Protein AF-A0A813EXS0-F1 (afdb_monomer_lite)

Radius of gyration: 20.07 Å; chains: 1; bounding box: 41×53×53 Å

Organism: Polarella glacialis (NCBI:txid89957)

Foldseek 3Di:
DAFAADEDDPPDDADVQQRYHHPVVVVVSVVVLVVVVVLLVVLCPPDPPDPPPPRDPSNVHDRDYHNHGQGQQRVVVVVLVVDDDQKDWDADPVADDPDDDPPVLVVVLCVLCVVPPFKFADDDPVQCVCQDQVNCCPVQVDGWDQDDRDPPHPDTDTDRLFDDPHTIMGGSCCCVCPLPPPPQDPSHYDSRVGVRVVSNVVLSVCSVVVNNVD

Sequence (214 aa):
VSDGFRATQPGQRPKPKSGRVATEWVEPYEEFRERLNVLVANAAQCDAGSLDCSESCFARSEHLRMDEHKGFGGCLYCAFRRVSTPYVLVLQHDRPAIRSFDAASVLAAMEASPEQVKYVGLPTKSSLARTGDSHLASCWHIQTEVVKVAADSDATLRPLLFWYDSAHICNLDHYVNFVFKKGRIHCGGFPEDSLGQEMQADIRAAAAEGRWKE

Secondary structure (DSSP, 8-state):
-B---EEPPTTPPPBGGGTEE-GGGHHHHHHHHHHHHHHHHHHHTS-TT---TTS-TTTT----B-SS--HHHHHHHHHHTT--SSEEEE--TT----S---HHHHHHHHHHSTTT-SEEEPPPHHHHHHSSHHHHHHHH------EE--TT---EE---SS---SSEEEEHHHIIIIIT-TTTS-TT--GGGTHHHHHHHHHHHHHHTT-TT-

Structure (mmCIF, N/CA/C/O backbone):
data_AF-A0A813EXS0-F1
#
_entry.id   AF-A0A813EXS0-F1
#
loop_
_atom_site.group_PDB
_atom_site.id
_atom_site.type_symbol
_atom_site.label_atom_id
_atom_site.label_alt_id
_atom_site.label_comp_id
_atom_site.label_asym_id
_atom_site.label_entity_id
_atom_site.label_seq_id
_atom_site.pdbx_PDB_ins_code
_atom_site.Cartn_x
_atom_site.Cartn_y
_atom_site.Cartn_z
_atom_site.occupancy
_atom_site.B_iso_or_equiv
_atom_site.auth_seq_id
_atom_site.auth_comp_id
_atom_site.auth_asym_id
_atom_site.auth_atom_id
_atom_site.pdbx_PDB_model_num
ATOM 1 N N . VAL A 1 1 ? 5.895 -8.565 -6.396 1.00 92.06 1 VAL A N 1
ATOM 2 C CA . VAL A 1 1 ? 5.537 -8.154 -7.776 1.00 92.06 1 VAL A CA 1
ATOM 3 C C . VAL A 1 1 ? 6.666 -7.309 -8.335 1.00 92.06 1 VAL A C 1
ATOM 5 O O . VAL A 1 1 ? 7.124 -6.427 -7.617 1.00 92.06 1 VAL A O 1
ATOM 8 N N . SER A 1 2 ? 7.118 -7.571 -9.561 1.00 94.50 2 SER A N 1
ATOM 9 C CA . SER A 1 2 ? 7.973 -6.649 -10.320 1.00 94.50 2 SER A CA 1
ATOM 10 C C . SER A 1 2 ? 7.141 -5.967 -11.402 1.00 94.50 2 SER A C 1
ATOM 12 O O . SER A 1 2 ? 6.492 -6.636 -12.212 1.00 94.50 2 SER A O 1
ATOM 14 N N . ASP A 1 3 ? 7.120 -4.637 -11.377 1.00 94.56 3 ASP A N 1
ATOM 15 C CA . ASP A 1 3 ? 6.355 -3.848 -12.338 1.00 94.56 3 ASP A CA 1
ATOM 16 C C . ASP A 1 3 ? 7.029 -3.858 -13.720 1.00 94.56 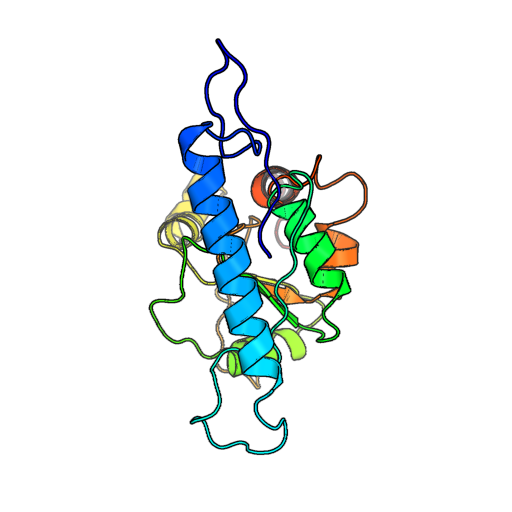3 ASP A C 1
ATOM 18 O O . ASP A 1 3 ? 8.226 -4.119 -13.853 1.00 94.56 3 ASP A O 1
ATOM 22 N N . GLY A 1 4 ? 6.251 -3.587 -14.761 1.00 94.75 4 GLY A N 1
ATOM 23 C CA . GLY A 1 4 ? 6.776 -3.404 -16.102 1.00 94.75 4 GLY A CA 1
ATOM 24 C C . GLY A 1 4 ? 7.326 -1.994 -16.291 1.00 94.75 4 GLY A C 1
ATOM 25 O O . GLY A 1 4 ? 7.108 -1.084 -15.486 1.00 94.75 4 GLY A O 1
ATOM 26 N N . PHE A 1 5 ? 8.029 -1.794 -17.398 1.00 94.81 5 PHE A N 1
ATOM 27 C CA . PHE A 1 5 ? 8.641 -0.514 -17.732 1.00 94.81 5 PHE A CA 1
ATOM 28 C C . PHE A 1 5 ? 8.683 -0.303 -19.247 1.00 94.81 5 PHE A C 1
ATOM 30 O O . PHE A 1 5 ? 8.357 -1.180 -20.042 1.00 94.81 5 PHE A O 1
ATOM 37 N N . ARG A 1 6 ? 9.085 0.900 -19.652 1.00 94.81 6 ARG A N 1
ATOM 38 C CA . ARG A 1 6 ? 9.396 1.275 -21.030 1.00 94.81 6 ARG A CA 1
ATOM 39 C C . ARG A 1 6 ? 10.741 1.991 -21.032 1.00 94.81 6 ARG A C 1
ATOM 41 O O . ARG A 1 6 ? 10.939 2.927 -20.255 1.00 94.81 6 ARG A O 1
ATOM 48 N N . ALA A 1 7 ? 11.653 1.562 -21.896 1.00 94.88 7 ALA A N 1
ATOM 49 C CA . ALA A 1 7 ? 12.936 2.234 -22.064 1.00 94.88 7 ALA A CA 1
ATOM 50 C C . ALA A 1 7 ? 12.739 3.644 -22.645 1.00 94.88 7 ALA A C 1
ATOM 52 O O . ALA A 1 7 ? 11.834 3.884 -23.453 1.00 94.88 7 ALA A O 1
ATOM 53 N N . THR A 1 8 ? 13.577 4.592 -22.235 1.00 95.69 8 THR A N 1
ATOM 54 C CA . THR A 1 8 ? 13.615 5.934 -22.821 1.00 95.69 8 THR A CA 1
ATOM 55 C C . THR A 1 8 ? 14.029 5.886 -24.286 1.00 95.69 8 THR A C 1
ATOM 57 O O . THR A 1 8 ? 15.021 5.254 -24.639 1.00 95.69 8 THR A O 1
ATOM 60 N N . GLN A 1 9 ? 13.313 6.621 -25.134 1.00 92.56 9 GLN A N 1
ATOM 61 C CA . GLN A 1 9 ? 13.746 6.884 -26.509 1.00 92.56 9 GLN A CA 1
ATOM 62 C C . GLN A 1 9 ? 14.753 8.050 -26.556 1.00 92.56 9 GLN A C 1
ATOM 64 O O . GLN A 1 9 ? 14.781 8.862 -25.623 1.00 92.56 9 GLN A O 1
ATOM 69 N N . PRO A 1 10 ? 15.548 8.193 -27.636 1.00 89.75 10 PRO A N 1
ATOM 70 C CA . PRO A 1 10 ? 16.451 9.330 -27.809 1.00 89.75 10 PRO A CA 1
ATOM 71 C C . PRO A 1 10 ? 15.742 10.676 -27.590 1.00 89.75 10 PRO A C 1
ATOM 73 O O . PRO A 1 10 ? 14.659 10.918 -28.120 1.00 89.75 10 PRO A O 1
ATOM 76 N N . GLY A 1 11 ? 16.335 11.546 -26.767 1.00 89.75 11 GLY A N 1
ATOM 77 C CA . GLY A 1 11 ? 15.767 12.853 -26.409 1.00 89.75 11 GLY A CA 1
ATOM 78 C C . GLY A 1 11 ? 14.711 12.834 -25.293 1.00 89.75 11 GLY A C 1
ATOM 79 O O . GLY A 1 11 ? 14.288 13.897 -24.838 1.00 89.75 11 GLY A O 1
ATOM 80 N N . GLN A 1 12 ? 14.300 11.663 -24.796 1.00 92.56 12 GLN A N 1
ATOM 81 C CA . GLN A 1 12 ? 13.405 11.566 -23.642 1.00 92.56 12 GLN A CA 1
ATOM 82 C C . GLN A 1 12 ? 14.182 11.518 -22.326 1.00 92.56 12 GLN A C 1
ATOM 84 O O . GLN A 1 12 ? 15.198 10.844 -22.205 1.00 92.56 12 GLN A O 1
ATOM 89 N N . ARG A 1 13 ? 13.649 12.185 -21.296 1.00 92.38 13 ARG A N 1
ATOM 90 C CA . ARG A 1 13 ? 14.166 12.063 -19.927 1.00 92.38 13 ARG A CA 1
ATOM 91 C C . ARG A 1 13 ? 13.558 10.844 -19.225 1.00 92.38 13 ARG A C 1
ATOM 93 O O . ARG A 1 13 ? 12.348 10.624 -19.378 1.00 92.38 13 ARG A O 1
ATOM 100 N N . PRO A 1 14 ? 14.340 10.098 -18.427 1.00 93.75 14 PRO A N 1
ATOM 101 C CA . PRO A 1 14 ? 13.804 9.025 -17.604 1.00 93.75 14 PRO A CA 1
ATOM 102 C C . PRO A 1 14 ? 12.816 9.588 -16.578 1.00 93.75 14 PRO A C 1
ATOM 104 O O . PRO A 1 14 ? 12.999 10.672 -16.021 1.00 93.75 14 PRO A O 1
ATOM 107 N N . LYS A 1 15 ? 11.736 8.842 -16.349 1.00 92.56 15 LYS A N 1
ATOM 108 C CA . LYS A 1 15 ? 10.710 9.112 -15.338 1.00 92.56 15 LYS A CA 1
ATOM 109 C C . LYS A 1 15 ? 10.311 7.785 -14.680 1.00 92.56 15 LYS A C 1
ATOM 111 O O . LYS A 1 15 ? 9.243 7.248 -15.001 1.00 92.56 15 LYS A O 1
ATOM 116 N N . PRO A 1 16 ? 11.140 7.259 -13.759 1.00 87.00 16 PRO A N 1
ATOM 117 C CA . PRO A 1 16 ? 10.969 5.910 -13.213 1.00 87.00 16 PRO A CA 1
ATOM 118 C C . PRO A 1 16 ? 9.614 5.701 -12.534 1.00 87.00 16 PRO A C 1
ATOM 120 O O . PRO A 1 16 ? 8.981 4.673 -12.735 1.00 87.00 16 PRO A O 1
ATOM 123 N N . LYS A 1 17 ? 9.097 6.724 -11.837 1.00 83.50 17 LYS A N 1
ATOM 124 C CA . LYS A 1 17 ? 7.760 6.694 -11.213 1.00 83.50 17 LYS A CA 1
ATOM 125 C C . LYS A 1 17 ? 6.604 6.470 -12.198 1.00 83.50 17 LYS A C 1
ATOM 127 O O . LYS A 1 17 ? 5.537 6.056 -11.778 1.00 83.50 17 LYS A O 1
ATOM 132 N N . SER A 1 18 ? 6.812 6.766 -13.481 1.00 86.31 18 SER A N 1
ATOM 133 C CA . SER A 1 18 ? 5.846 6.529 -14.566 1.00 86.31 18 SER A CA 1
ATOM 134 C C . SER A 1 18 ? 6.221 5.326 -15.439 1.00 86.31 18 SER A C 1
ATOM 136 O O . SER A 1 18 ? 5.801 5.239 -16.593 1.00 86.31 18 SER A O 1
ATOM 138 N N . GLY A 1 19 ? 7.112 4.462 -14.941 1.00 89.56 19 GLY A N 1
ATOM 139 C CA . GLY A 1 19 ? 7.596 3.279 -15.647 1.00 89.56 19 GLY A CA 1
ATOM 140 C C . GLY A 1 19 ? 8.541 3.581 -16.803 1.00 89.56 19 GLY A C 1
ATOM 141 O O . GLY A 1 19 ? 8.852 2.682 -17.573 1.00 89.56 19 GLY A O 1
ATOM 142 N N . ARG A 1 20 ? 9.003 4.827 -16.968 1.00 94.12 20 ARG A N 1
ATOM 143 C CA . ARG A 1 20 ? 9.962 5.186 -18.017 1.00 94.12 20 ARG A CA 1
ATOM 144 C C . ARG A 1 20 ? 11.373 5.169 -17.454 1.00 94.12 20 ARG A C 1
ATOM 146 O O . ARG A 1 20 ? 11.738 6.078 -16.708 1.00 94.12 20 ARG A O 1
ATOM 153 N N . VAL A 1 21 ? 12.155 4.165 -17.813 1.00 94.62 21 VAL A N 1
ATOM 154 C CA . VAL A 1 21 ? 13.496 3.940 -17.255 1.00 94.62 21 VAL A CA 1
ATOM 155 C C . VAL A 1 21 ? 14.572 4.240 -18.286 1.00 94.62 21 VAL A C 1
ATOM 157 O O . VAL A 1 21 ? 14.323 4.162 -19.489 1.00 94.62 21 VAL A O 1
ATOM 160 N N . ALA A 1 22 ? 15.753 4.616 -17.805 1.00 95.06 22 ALA A N 1
ATOM 161 C CA . ALA A 1 22 ? 16.907 4.830 -18.663 1.00 95.06 22 ALA A CA 1
ATOM 162 C C . ALA A 1 22 ? 17.318 3.504 -19.329 1.00 95.06 22 ALA A C 1
ATOM 164 O O . ALA A 1 22 ? 17.134 2.436 -18.738 1.00 95.06 22 ALA A O 1
ATOM 165 N N . THR A 1 23 ? 17.830 3.555 -20.558 1.00 95.00 23 THR A N 1
ATOM 166 C CA . THR A 1 23 ? 18.166 2.348 -21.335 1.00 95.00 23 THR A CA 1
ATOM 167 C C . THR A 1 23 ? 19.197 1.481 -20.609 1.00 95.00 23 THR A C 1
ATOM 169 O O . THR A 1 23 ? 19.088 0.260 -20.610 1.00 95.00 23 THR A O 1
ATOM 172 N N . GLU A 1 24 ? 20.136 2.106 -19.905 1.00 95.06 24 GLU A N 1
ATOM 173 C CA . GLU A 1 24 ? 21.152 1.445 -19.087 1.00 95.06 24 GLU A CA 1
ATOM 174 C C . GLU A 1 24 ? 20.594 0.702 -17.858 1.00 95.06 24 GLU A C 1
ATOM 176 O O . GLU A 1 24 ? 21.303 -0.099 -17.259 1.00 95.06 24 GLU A O 1
ATOM 181 N N . TRP A 1 25 ? 19.338 0.940 -17.461 1.00 94.50 25 TRP A N 1
ATOM 182 C CA . TRP A 1 25 ? 18.697 0.233 -16.340 1.00 94.50 25 TRP A CA 1
ATOM 183 C C . TRP A 1 25 ? 17.892 -0.987 -16.784 1.00 94.50 25 TRP A C 1
ATOM 185 O O . TRP A 1 25 ? 17.469 -1.770 -15.937 1.00 94.50 25 TRP A O 1
ATOM 195 N N . VAL A 1 26 ? 17.676 -1.153 -18.092 1.00 95.50 26 VAL A N 1
ATOM 196 C CA . VAL A 1 26 ? 16.849 -2.231 -18.649 1.00 95.50 26 VAL A CA 1
ATOM 197 C C . VAL A 1 26 ? 17.455 -3.594 -18.338 1.00 95.50 26 VAL A C 1
ATOM 199 O O . VAL A 1 26 ? 16.799 -4.423 -17.714 1.00 95.50 26 VAL A O 1
ATOM 202 N N . GLU A 1 27 ? 18.709 -3.810 -18.731 1.00 97.25 27 GLU A N 1
ATOM 203 C CA . GLU A 1 27 ? 19.394 -5.089 -18.532 1.00 97.25 27 GLU A CA 1
ATOM 204 C C . GLU A 1 27 ? 19.576 -5.427 -17.039 1.00 97.25 27 GLU A C 1
ATOM 206 O O . GLU A 1 27 ? 19.142 -6.511 -16.647 1.00 97.25 27 GLU A O 1
ATOM 211 N N . PRO A 1 28 ? 20.064 -4.517 -16.165 1.00 96.62 28 PRO A N 1
ATOM 212 C CA . PRO A 1 28 ? 20.141 -4.795 -14.728 1.00 96.62 28 PRO A CA 1
ATOM 213 C C . PRO A 1 28 ? 18.792 -5.138 -14.088 1.00 96.62 28 PRO A C 1
ATOM 215 O O . PRO A 1 28 ? 18.716 -5.986 -13.197 1.00 96.62 28 PRO A O 1
ATOM 218 N N . TYR A 1 29 ? 17.711 -4.474 -14.512 1.00 95.12 29 TYR A N 1
ATOM 219 C CA . TYR A 1 29 ? 16.388 -4.737 -13.955 1.00 95.12 29 TYR A CA 1
ATOM 220 C C . TYR A 1 29 ? 15.818 -6.073 -14.439 1.00 95.12 29 TYR A C 1
ATOM 222 O O . TYR A 1 29 ? 15.251 -6.813 -13.639 1.00 95.12 29 TYR A O 1
ATOM 230 N N . GLU A 1 30 ? 15.996 -6.425 -15.712 1.00 96.62 30 GLU A N 1
ATOM 231 C CA . GLU A 1 30 ? 15.612 -7.743 -16.229 1.00 96.62 30 GLU A CA 1
ATOM 232 C C . GLU A 1 30 ? 16.414 -8.865 -15.561 1.00 96.62 30 GLU A C 1
ATOM 234 O O . GLU A 1 30 ? 15.827 -9.849 -15.111 1.00 96.62 30 GLU A O 1
ATOM 239 N N . GLU A 1 31 ? 17.722 -8.681 -15.375 1.00 97.31 31 GLU A N 1
ATOM 240 C CA . GLU A 1 31 ? 18.552 -9.628 -14.631 1.00 97.31 31 GLU A CA 1
ATOM 241 C C . GLU A 1 31 ? 18.038 -9.824 -13.196 1.00 97.31 31 GLU A C 1
ATOM 243 O O . GLU A 1 31 ? 17.908 -10.954 -12.720 1.00 97.31 31 GLU A O 1
ATOM 248 N N . PHE A 1 32 ? 17.688 -8.737 -12.503 1.00 95.94 32 PHE A N 1
ATOM 249 C CA . PHE A 1 32 ? 17.074 -8.809 -11.179 1.00 95.94 32 PHE A CA 1
ATOM 250 C C . PHE A 1 32 ? 15.768 -9.622 -11.184 1.00 95.94 32 PHE A C 1
ATOM 252 O O . PHE A 1 32 ? 15.573 -10.474 -10.312 1.00 95.94 32 PHE A O 1
ATOM 259 N N . ARG A 1 33 ? 14.884 -9.403 -12.167 1.00 96.06 33 ARG A N 1
ATOM 260 C CA . ARG A 1 33 ? 13.608 -10.132 -12.290 1.00 96.06 33 ARG A CA 1
ATOM 261 C C . ARG A 1 33 ? 13.825 -11.622 -12.526 1.00 96.06 33 ARG A C 1
ATOM 263 O O . ARG A 1 33 ? 13.114 -12.427 -11.925 1.00 96.06 33 ARG A O 1
ATOM 270 N N . GLU A 1 34 ? 14.808 -11.988 -13.343 1.00 97.06 34 GLU A N 1
ATOM 271 C CA . GLU A 1 34 ? 15.142 -13.392 -13.587 1.00 97.06 34 GLU A CA 1
ATOM 272 C C . GLU A 1 34 ? 15.762 -14.065 -12.364 1.00 97.06 34 GLU A C 1
ATOM 274 O O . GLU A 1 34 ? 15.371 -15.174 -11.997 1.00 97.06 34 GLU A O 1
ATOM 279 N N . ARG A 1 35 ? 16.652 -13.374 -11.645 1.00 95.56 35 ARG A N 1
ATOM 280 C CA . ARG A 1 35 ? 17.191 -13.887 -10.377 1.00 95.56 35 ARG A CA 1
ATOM 281 C C . ARG A 1 35 ? 16.082 -14.137 -9.350 1.00 95.56 35 ARG A C 1
ATOM 283 O O . ARG A 1 35 ? 16.129 -15.147 -8.650 1.00 95.56 35 ARG A O 1
ATOM 290 N N . LEU A 1 36 ? 15.066 -13.271 -9.285 1.00 93.50 36 LEU A N 1
ATOM 291 C CA . LEU A 1 36 ? 13.886 -13.495 -8.442 1.00 93.50 36 LEU A CA 1
ATOM 292 C C . LEU A 1 36 ? 13.060 -14.711 -8.884 1.00 93.50 36 LEU A C 1
ATOM 294 O O . LEU A 1 36 ? 12.622 -15.473 -8.025 1.00 93.50 36 LEU A O 1
ATOM 298 N N . ASN A 1 37 ? 12.863 -14.915 -10.193 1.00 93.62 37 ASN A N 1
ATOM 299 C CA . ASN A 1 37 ? 12.172 -16.102 -10.713 1.00 93.62 37 ASN A CA 1
ATOM 300 C C . ASN A 1 37 ? 12.872 -17.387 -10.265 1.00 93.62 37 ASN A C 1
ATOM 302 O O . ASN A 1 37 ? 12.224 -18.283 -9.729 1.00 93.62 37 ASN A O 1
ATOM 306 N N . VAL A 1 38 ? 14.194 -17.453 -10.444 1.00 92.62 38 VAL A N 1
ATOM 307 C CA . VAL A 1 38 ? 15.005 -18.610 -10.045 1.00 92.62 38 VAL A CA 1
ATOM 308 C C . VAL A 1 38 ? 14.923 -18.838 -8.537 1.00 92.62 38 VAL A C 1
ATOM 310 O O . VAL A 1 38 ? 14.713 -19.965 -8.096 1.00 92.62 38 VAL A O 1
ATOM 313 N N . LEU A 1 39 ? 15.033 -17.774 -7.738 1.00 91.06 39 LEU A N 1
ATOM 314 C CA . LEU A 1 39 ? 14.970 -17.858 -6.278 1.00 91.06 39 LEU A CA 1
ATOM 315 C C . LEU A 1 39 ? 13.636 -18.438 -5.786 1.00 91.06 39 LEU A C 1
ATOM 317 O O . LEU A 1 39 ? 13.627 -19.337 -4.945 1.00 91.06 39 LEU A O 1
ATOM 321 N N . VAL A 1 40 ? 12.519 -17.952 -6.334 1.00 91.12 40 VAL A N 1
ATOM 322 C CA . VAL A 1 40 ? 11.176 -18.427 -5.978 1.00 91.12 40 VAL A CA 1
ATOM 323 C C . VAL A 1 40 ? 10.927 -19.847 -6.497 1.00 91.12 40 VAL A C 1
ATOM 325 O O . VAL A 1 40 ? 10.389 -20.673 -5.764 1.00 91.12 40 VAL A O 1
ATOM 328 N N . ALA A 1 41 ? 11.364 -20.169 -7.718 1.00 88.62 41 ALA A N 1
ATOM 329 C CA . ALA A 1 41 ? 11.226 -21.510 -8.287 1.00 88.62 41 ALA A CA 1
ATOM 330 C C . ALA A 1 41 ? 11.999 -22.565 -7.482 1.00 88.62 41 ALA A C 1
ATOM 332 O O . ALA A 1 41 ? 11.468 -23.641 -7.215 1.00 88.62 41 ALA A O 1
ATOM 333 N N . ASN A 1 42 ? 13.218 -22.241 -7.043 1.00 86.94 42 ASN A N 1
ATOM 334 C CA . ASN A 1 42 ? 14.017 -23.127 -6.198 1.00 86.94 42 ASN A CA 1
ATOM 335 C C . ASN A 1 42 ? 13.357 -23.339 -4.828 1.00 86.94 42 ASN A C 1
ATOM 337 O O . ASN A 1 42 ? 13.344 -24.453 -4.318 1.00 86.94 42 ASN A O 1
ATOM 341 N N . ALA A 1 43 ? 12.770 -22.291 -4.243 1.00 84.62 43 ALA A N 1
ATOM 342 C CA . ALA A 1 43 ? 12.081 -22.394 -2.959 1.00 84.62 43 ALA A CA 1
ATOM 343 C C . ALA A 1 43 ? 10.795 -23.234 -3.026 1.00 84.62 43 ALA A C 1
ATOM 345 O O . ALA A 1 43 ? 10.426 -23.853 -2.034 1.00 84.62 43 ALA A O 1
ATOM 346 N N . ALA A 1 44 ? 10.128 -23.284 -4.183 1.00 78.62 44 ALA A N 1
ATOM 347 C CA . ALA A 1 44 ? 8.953 -24.127 -4.400 1.00 78.62 44 ALA A CA 1
ATOM 348 C C . ALA A 1 44 ? 9.280 -25.631 -4.490 1.00 78.62 44 ALA A C 1
ATOM 350 O O . ALA A 1 44 ? 8.376 -26.453 -4.368 1.00 78.62 44 ALA A O 1
ATOM 351 N N . GLN A 1 45 ? 10.547 -25.990 -4.723 1.00 72.25 45 GLN A N 1
ATOM 352 C CA . GLN A 1 45 ? 11.007 -27.382 -4.784 1.00 72.25 45 GLN A CA 1
ATOM 353 C C . GLN A 1 45 ? 11.373 -27.950 -3.405 1.00 72.25 45 GLN A C 1
ATOM 355 O O . GLN A 1 45 ? 11.532 -29.162 -3.278 1.00 72.25 45 GLN A O 1
ATOM 360 N N . CYS A 1 46 ? 11.505 -27.101 -2.381 1.00 64.06 46 CYS A N 1
ATOM 361 C CA . CYS A 1 46 ? 11.664 -27.542 -0.999 1.00 64.06 46 CYS A CA 1
ATOM 362 C C . CYS A 1 46 ? 10.304 -28.021 -0.458 1.00 64.06 46 CYS A C 1
ATOM 364 O O . CYS A 1 46 ? 9.295 -27.334 -0.624 1.00 64.06 46 CYS A O 1
ATOM 366 N N . ASP A 1 47 ? 10.275 -29.217 0.135 1.00 55.00 47 ASP A N 1
ATOM 367 C CA . ASP A 1 47 ? 9.055 -29.934 0.522 1.00 55.00 47 ASP A CA 1
ATOM 368 C C . ASP A 1 47 ? 8.145 -29.110 1.449 1.00 55.00 47 ASP A C 1
ATOM 370 O O . ASP A 1 47 ? 8.554 -28.633 2.494 1.00 55.00 47 ASP A O 1
ATOM 374 N N . ALA A 1 48 ? 6.860 -28.992 1.115 1.00 53.31 48 ALA A N 1
ATOM 375 C CA . ALA A 1 48 ? 5.901 -28.118 1.805 1.00 53.31 48 ALA A CA 1
ATOM 376 C C . ALA A 1 48 ? 5.463 -28.588 3.219 1.00 53.31 48 ALA A C 1
ATOM 378 O O . ALA A 1 48 ? 4.447 -28.098 3.736 1.00 53.31 48 ALA A O 1
ATOM 379 N N . GLY A 1 49 ? 6.174 -29.559 3.805 1.00 51.91 49 GLY A N 1
ATOM 380 C CA . GLY A 1 49 ? 5.747 -30.367 4.951 1.00 51.91 49 GLY A CA 1
ATOM 381 C C . GLY A 1 49 ? 6.578 -30.238 6.230 1.00 51.91 49 GLY A C 1
ATOM 382 O O . GLY A 1 49 ? 6.126 -30.732 7.264 1.00 51.91 49 GLY A O 1
ATOM 383 N N . SER A 1 50 ? 7.739 -29.577 6.212 1.00 48.78 50 SER A N 1
ATOM 384 C CA . SER A 1 50 ? 8.516 -29.335 7.431 1.00 48.78 50 SER A CA 1
ATOM 385 C C . SER A 1 50 ? 8.256 -27.921 7.949 1.00 48.78 50 SER A C 1
ATOM 387 O O . SER A 1 50 ? 8.539 -26.931 7.293 1.00 48.78 50 SER A O 1
ATOM 389 N N . LEU A 1 51 ? 7.728 -27.797 9.166 1.00 49.78 51 LEU A N 1
ATOM 390 C CA . LEU A 1 51 ? 7.646 -26.515 9.889 1.00 49.78 51 LEU A CA 1
ATOM 391 C C . LEU A 1 51 ? 9.013 -26.056 10.431 1.00 49.78 51 LEU A C 1
ATOM 393 O O . LEU A 1 51 ? 9.077 -25.116 11.223 1.00 49.78 51 LEU A O 1
ATOM 397 N N . ASP A 1 52 ? 10.096 -26.732 10.052 1.00 49.56 52 ASP A N 1
ATOM 398 C CA . ASP A 1 52 ? 11.433 -26.403 10.512 1.00 49.56 52 ASP A CA 1
ATOM 399 C C . ASP A 1 52 ? 11.962 -25.222 9.688 1.00 49.56 52 ASP A C 1
ATOM 401 O O . ASP A 1 52 ? 12.156 -25.322 8.477 1.00 49.56 52 ASP A O 1
ATOM 405 N N . CYS A 1 53 ? 12.190 -24.084 10.346 1.00 44.16 53 CYS A N 1
ATOM 406 C CA . CYS A 1 53 ? 12.597 -22.789 9.778 1.00 44.16 53 CYS A CA 1
ATOM 407 C C . CYS A 1 53 ? 13.964 -22.784 9.045 1.00 44.16 53 CYS A C 1
ATOM 409 O O . CYS A 1 53 ? 14.574 -21.726 8.881 1.00 44.16 53 CYS A O 1
ATOM 411 N N . SER A 1 54 ? 14.470 -23.950 8.637 1.00 52.00 54 SER A N 1
ATOM 412 C CA . SER A 1 54 ? 15.624 -24.138 7.753 1.00 52.00 54 SER A CA 1
ATOM 413 C C . SER A 1 54 ? 15.241 -24.182 6.265 1.00 52.00 54 SER A C 1
ATOM 415 O O . SER A 1 54 ? 16.112 -24.042 5.404 1.00 52.00 54 SER A O 1
ATOM 417 N N . GLU A 1 55 ? 13.948 -24.322 5.953 1.00 60.31 55 GLU A N 1
ATOM 418 C CA . GLU A 1 55 ? 13.410 -24.192 4.599 1.00 60.31 55 GLU A CA 1
ATOM 419 C C . GLU A 1 55 ? 13.423 -22.722 4.148 1.00 60.31 55 GLU A C 1
ATOM 421 O O . GLU A 1 55 ? 13.210 -21.803 4.938 1.00 60.31 55 GLU A O 1
ATOM 426 N N . SER A 1 56 ? 13.735 -22.485 2.869 1.00 71.62 56 SER A N 1
ATOM 427 C CA . SER A 1 56 ? 13.886 -21.148 2.274 1.00 71.62 56 SER A CA 1
ATOM 428 C C . SER A 1 56 ? 12.781 -20.185 2.724 1.00 71.62 56 SER A C 1
ATOM 430 O O . SER A 1 56 ? 11.601 -20.504 2.619 1.00 71.62 56 SER A O 1
ATOM 432 N N . CYS A 1 57 ? 13.133 -18.959 3.128 1.00 80.06 57 CYS A N 1
ATOM 433 C CA . CYS A 1 57 ? 12.155 -17.923 3.493 1.00 80.06 57 CYS A CA 1
ATOM 434 C C . CYS A 1 57 ? 11.219 -17.514 2.337 1.00 80.06 57 CYS A C 1
ATOM 436 O O . CYS A 1 57 ? 10.265 -16.768 2.547 1.00 80.06 57 CYS A O 1
ATOM 438 N N . PHE A 1 58 ? 11.486 -18.013 1.126 1.00 83.56 58 PHE A N 1
ATOM 439 C CA . PHE A 1 58 ? 10.645 -17.872 -0.058 1.00 83.56 58 PHE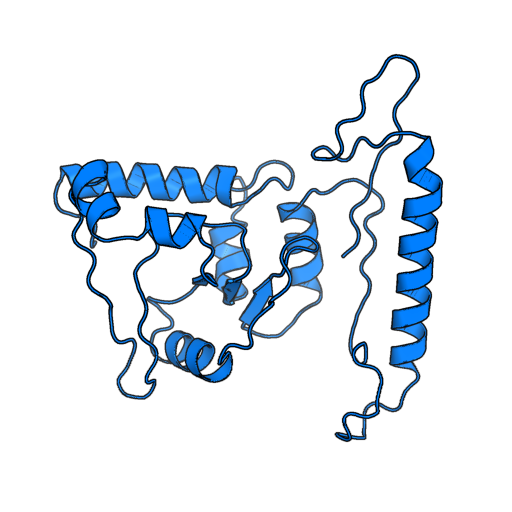 A CA 1
ATOM 440 C C . PHE A 1 58 ? 9.724 -19.076 -0.302 1.00 83.56 58 PHE A C 1
ATOM 442 O O . PHE A 1 58 ? 9.040 -19.118 -1.327 1.00 83.56 58 PHE A O 1
ATOM 449 N N . ALA A 1 59 ? 9.675 -20.054 0.607 1.00 81.50 59 ALA A N 1
ATOM 450 C CA . ALA A 1 59 ? 8.688 -21.122 0.552 1.00 81.50 59 ALA A CA 1
ATOM 451 C C . ALA A 1 59 ? 7.281 -20.503 0.470 1.00 81.50 59 ALA A C 1
ATOM 453 O O . ALA A 1 59 ? 6.970 -19.533 1.164 1.00 81.50 59 ALA A O 1
ATOM 454 N N . ARG A 1 60 ? 6.435 -21.030 -0.424 1.00 86.69 60 ARG A N 1
ATOM 455 C CA . ARG A 1 60 ? 5.075 -20.510 -0.692 1.00 86.69 60 ARG A CA 1
ATOM 456 C C . ARG A 1 60 ? 5.029 -19.054 -1.189 1.00 86.69 60 ARG A C 1
ATOM 458 O O . ARG A 1 60 ? 4.013 -18.382 -1.030 1.00 86.69 60 ARG A O 1
ATOM 465 N N . SER A 1 61 ? 6.104 -18.564 -1.804 1.00 90.44 61 SER A N 1
ATOM 466 C CA . SER A 1 61 ? 6.116 -17.267 -2.491 1.00 90.44 61 SER A CA 1
ATOM 467 C C . SER A 1 61 ? 5.821 -17.412 -3.986 1.00 90.44 61 SER A C 1
ATOM 469 O O . SER A 1 61 ? 6.128 -18.430 -4.596 1.00 90.44 61 SER A O 1
ATOM 471 N N . GLU A 1 62 ? 5.272 -16.361 -4.596 1.00 92.56 62 GLU A N 1
ATOM 472 C CA . GLU A 1 62 ? 5.104 -16.236 -6.049 1.00 92.56 62 GLU A CA 1
ATOM 473 C C . GLU A 1 62 ? 5.743 -14.922 -6.518 1.00 92.56 62 GLU A C 1
ATOM 475 O O . GLU A 1 62 ? 5.493 -13.850 -5.954 1.00 92.56 62 GLU A O 1
ATOM 480 N N . HIS A 1 63 ? 6.551 -14.977 -7.581 1.00 95.06 63 HIS A N 1
ATOM 481 C CA . HIS A 1 63 ? 7.030 -13.773 -8.251 1.00 95.06 63 HIS A CA 1
ATOM 482 C C . HIS A 1 63 ? 6.121 -13.416 -9.431 1.00 95.06 63 HIS A C 1
ATOM 484 O O . HIS A 1 63 ? 6.184 -14.009 -10.502 1.00 95.06 63 HIS A O 1
ATOM 490 N N . LEU A 1 64 ? 5.293 -12.390 -9.242 1.00 95.75 64 LEU A N 1
ATOM 491 C CA . LEU A 1 64 ? 4.433 -11.855 -10.296 1.00 95.75 64 LEU A CA 1
ATOM 492 C C . LEU A 1 64 ? 5.173 -10.772 -11.115 1.00 95.75 64 LEU A C 1
ATOM 494 O O . LEU A 1 64 ? 5.447 -9.693 -10.576 1.00 95.75 64 LEU A O 1
ATOM 498 N N . ARG A 1 65 ? 5.477 -11.045 -12.397 1.00 95.88 65 ARG A N 1
ATOM 499 C CA . ARG A 1 65 ? 6.006 -10.081 -13.396 1.00 95.88 65 ARG A CA 1
ATOM 500 C C . ARG A 1 65 ? 4.865 -9.370 -14.118 1.00 95.88 65 ARG A C 1
ATOM 502 O O . ARG A 1 65 ? 3.980 -10.033 -14.648 1.00 95.88 65 ARG A O 1
ATOM 509 N N . MET A 1 66 ? 4.922 -8.043 -14.214 1.00 95.56 66 MET A N 1
ATOM 510 C CA . MET A 1 66 ? 4.087 -7.274 -15.145 1.00 95.56 66 MET A CA 1
ATOM 511 C C . MET A 1 66 ? 4.855 -6.974 -16.440 1.00 95.56 66 MET A C 1
ATOM 513 O O . MET A 1 66 ? 5.985 -6.489 -16.389 1.00 95.56 66 MET A O 1
ATOM 517 N N . ASP A 1 67 ? 4.253 -7.231 -17.600 1.00 93.00 67 ASP A N 1
ATOM 518 C CA . ASP A 1 67 ? 4.887 -6.924 -18.895 1.00 93.00 67 ASP A CA 1
ATOM 519 C C . ASP A 1 67 ? 4.896 -5.420 -19.184 1.00 93.00 67 ASP A C 1
ATOM 521 O O . ASP A 1 67 ? 5.857 -4.865 -19.711 1.00 93.00 67 ASP A O 1
ATOM 525 N N . GLU A 1 68 ? 3.829 -4.738 -18.777 1.00 93.19 68 GLU A N 1
ATOM 526 C CA . GLU A 1 68 ? 3.679 -3.295 -18.907 1.00 93.19 68 GLU A CA 1
ATOM 527 C C . GLU A 1 68 ? 3.688 -2.624 -17.540 1.00 93.19 68 GLU A C 1
ATOM 529 O O . GLU A 1 68 ? 3.272 -3.221 -16.549 1.00 93.19 68 GLU A O 1
ATOM 534 N N . HIS A 1 69 ? 4.085 -1.353 -17.504 1.00 94.31 69 HIS A N 1
ATOM 535 C CA . HIS A 1 69 ? 3.968 -0.536 -16.302 1.00 94.31 69 HIS A CA 1
ATOM 536 C C . HIS A 1 69 ? 2.505 -0.430 -15.854 1.00 94.31 69 HIS A C 1
ATOM 538 O O . HIS A 1 69 ? 1.662 0.111 -16.577 1.00 94.31 69 HIS A O 1
ATOM 544 N N . LYS A 1 70 ? 2.220 -0.941 -14.656 1.00 92.88 70 LYS A N 1
ATOM 545 C CA . LYS A 1 70 ? 0.921 -0.854 -13.985 1.00 92.88 70 LYS A CA 1
ATOM 546 C C . LYS A 1 70 ? 0.934 0.124 -12.816 1.00 92.88 70 LYS A C 1
ATOM 548 O O . LYS A 1 70 ? -0.142 0.440 -12.328 1.00 92.88 70 LYS A O 1
ATOM 553 N N . GLY A 1 71 ? 2.096 0.590 -12.358 1.00 92.25 71 GLY A N 1
ATOM 554 C CA . GLY A 1 71 ? 2.197 1.445 -11.178 1.00 92.25 71 GLY A CA 1
ATOM 555 C C . GLY A 1 71 ? 1.892 0.693 -9.881 1.00 92.25 71 GLY A C 1
ATOM 556 O O . GLY A 1 71 ? 1.591 -0.504 -9.879 1.00 92.25 71 GLY A O 1
ATOM 557 N N . PHE A 1 72 ? 1.977 1.397 -8.752 1.00 91.50 72 PHE A N 1
ATOM 558 C CA . PHE A 1 72 ? 1.816 0.802 -7.425 1.00 91.50 72 PHE A CA 1
ATOM 559 C C . PHE A 1 72 ? 0.427 0.178 -7.226 1.00 91.50 72 PHE A C 1
ATOM 561 O O . PHE A 1 72 ? 0.325 -1.020 -6.959 1.00 91.50 72 PHE A O 1
ATOM 568 N N . GLY A 1 73 ? -0.643 0.953 -7.425 1.00 92.25 73 GLY A N 1
ATOM 569 C CA . GLY A 1 73 ? -2.012 0.469 -7.250 1.00 92.25 73 GLY A CA 1
ATOM 570 C C . GLY A 1 73 ? -2.371 -0.646 -8.234 1.00 92.25 73 GLY A C 1
ATOM 571 O O . GLY A 1 73 ? -3.031 -1.613 -7.863 1.00 92.25 73 GLY A O 1
ATOM 572 N N . GLY A 1 74 ? -1.880 -0.570 -9.476 1.00 92.62 74 GLY A N 1
ATOM 573 C CA . GLY A 1 74 ? -2.119 -1.613 -10.474 1.00 92.62 74 GLY A CA 1
ATOM 574 C C . GLY A 1 74 ? -1.400 -2.922 -10.138 1.00 92.62 74 GLY A C 1
ATOM 575 O O . GLY A 1 74 ? -1.981 -3.998 -10.289 1.00 92.62 74 GLY A O 1
ATOM 576 N N . CYS A 1 75 ? -0.173 -2.845 -9.615 1.00 94.31 75 CYS A N 1
ATOM 577 C CA . CYS A 1 75 ? 0.557 -4.013 -9.122 1.00 94.31 75 CYS A CA 1
ATOM 578 C C . CYS A 1 75 ? -0.149 -4.669 -7.931 1.00 94.31 75 CYS A C 1
ATOM 580 O O . CYS A 1 75 ? -0.282 -5.893 -7.912 1.00 94.31 75 CYS A O 1
ATOM 582 N N . LEU A 1 76 ? -0.632 -3.877 -6.968 1.00 94.06 76 LEU A N 1
ATOM 583 C CA . LEU A 1 76 ? -1.408 -4.386 -5.833 1.00 94.06 76 LEU A CA 1
ATOM 584 C C . LEU A 1 76 ? -2.703 -5.057 -6.286 1.00 94.06 76 LEU A C 1
ATOM 586 O O . LEU A 1 76 ? -2.982 -6.178 -5.873 1.00 94.06 76 LEU A O 1
ATOM 590 N N . TYR A 1 77 ? -3.445 -4.429 -7.200 1.00 91.62 77 TYR A N 1
ATOM 591 C CA . TYR A 1 77 ? -4.652 -5.019 -7.774 1.00 91.62 77 TYR A CA 1
ATOM 592 C C . TYR A 1 77 ? -4.375 -6.389 -8.416 1.00 91.62 77 TYR A C 1
ATOM 594 O O . TYR A 1 77 ? -5.131 -7.340 -8.218 1.00 91.62 77 TYR A O 1
ATOM 602 N N . CYS A 1 78 ? -3.267 -6.524 -9.152 1.00 93.56 78 CYS A N 1
ATOM 603 C CA . CYS A 1 78 ? -2.869 -7.807 -9.733 1.00 93.56 78 CYS A CA 1
ATOM 604 C C . CYS A 1 78 ? -2.454 -8.831 -8.663 1.00 93.56 78 CYS A C 1
ATOM 606 O O . CYS A 1 78 ? -2.824 -10.000 -8.774 1.00 93.56 78 CYS A O 1
ATOM 608 N N . ALA A 1 79 ? -1.724 -8.403 -7.628 1.00 94.75 79 ALA A N 1
ATOM 609 C CA . ALA A 1 79 ? -1.295 -9.258 -6.522 1.00 94.75 79 ALA A CA 1
ATOM 610 C C . ALA A 1 79 ? -2.479 -9.802 -5.715 1.00 94.75 79 ALA A C 1
ATOM 612 O O . ALA A 1 79 ? -2.518 -10.984 -5.389 1.00 94.75 79 ALA A O 1
ATOM 613 N N . PHE A 1 80 ? -3.476 -8.964 -5.437 1.00 93.62 80 PHE A N 1
ATOM 614 C CA . PHE A 1 80 ? -4.635 -9.336 -4.627 1.00 93.62 80 PHE A CA 1
ATOM 615 C C . PHE A 1 80 ? -5.517 -10.409 -5.263 1.00 93.62 80 PHE A C 1
ATOM 617 O O . PHE A 1 80 ? -6.227 -11.114 -4.561 1.00 93.62 80 PHE A O 1
ATOM 624 N N . ARG A 1 81 ? -5.413 -10.621 -6.578 1.00 92.62 81 ARG A N 1
ATOM 625 C CA . ARG A 1 81 ? -6.075 -11.741 -7.267 1.00 92.62 81 ARG A CA 1
ATOM 626 C C . ARG A 1 81 ? -5.361 -13.085 -7.089 1.00 92.62 81 ARG A C 1
ATOM 628 O O . ARG A 1 81 ? -5.860 -14.093 -7.581 1.00 92.62 81 ARG A O 1
ATOM 635 N N . ARG A 1 82 ? -4.185 -13.096 -6.455 1.00 94.69 82 ARG A N 1
ATOM 636 C CA . ARG A 1 82 ? -3.377 -14.295 -6.180 1.00 94.69 82 ARG A CA 1
ATOM 637 C C . ARG A 1 82 ? -3.443 -14.741 -4.723 1.00 94.69 82 ARG A C 1
ATOM 639 O O . ARG A 1 82 ? -3.029 -15.852 -4.421 1.00 94.69 82 ARG A O 1
ATOM 646 N N . VAL A 1 83 ? -3.953 -13.897 -3.830 1.00 93.81 83 VAL A N 1
ATOM 647 C CA . VAL A 1 83 ? -4.039 -14.185 -2.394 1.00 93.81 83 VAL A CA 1
ATOM 648 C C . VAL A 1 83 ? -5.478 -14.509 -2.007 1.00 93.81 83 VAL A C 1
ATOM 650 O O . VAL A 1 83 ? -6.419 -13.946 -2.559 1.00 93.81 83 VAL A O 1
ATOM 653 N N . SER A 1 84 ? -5.645 -15.421 -1.052 1.00 92.88 84 SER A N 1
ATOM 654 C CA . SER A 1 84 ? -6.953 -15.836 -0.527 1.00 92.88 84 SER A CA 1
ATOM 655 C C . SER A 1 84 ? -7.123 -15.544 0.964 1.00 92.88 84 SER A C 1
ATOM 657 O O . SER A 1 84 ? -8.166 -15.851 1.535 1.00 92.88 84 SER A O 1
ATOM 659 N N . THR A 1 85 ? -6.097 -15.002 1.621 1.00 95.62 85 THR A N 1
ATOM 660 C CA . THR A 1 85 ? -6.155 -14.652 3.041 1.00 95.62 85 THR A CA 1
ATOM 661 C C . THR A 1 85 ? -6.980 -13.376 3.242 1.00 95.62 85 THR A C 1
ATOM 663 O O . THR A 1 85 ? -6.871 -12.451 2.437 1.00 95.62 85 THR A O 1
ATOM 666 N N . PRO A 1 86 ? -7.775 -13.276 4.323 1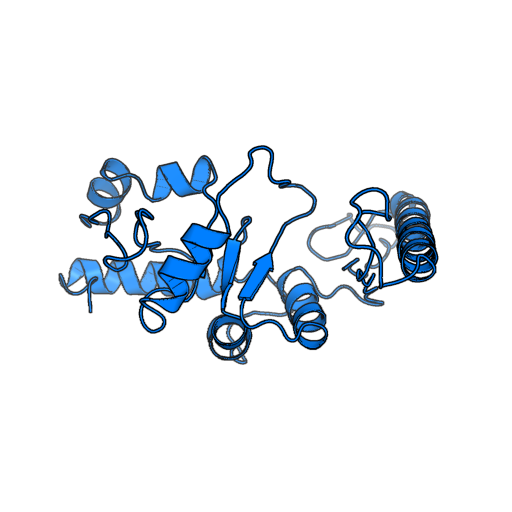.00 96.50 86 PRO A N 1
ATOM 667 C CA . PRO A 1 86 ? -8.655 -12.12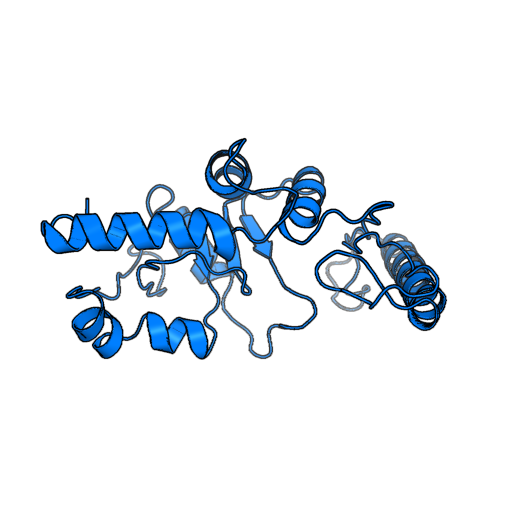5 4.556 1.00 96.50 86 PRO A CA 1
ATOM 668 C C . PRO A 1 86 ? -7.895 -10.829 4.858 1.00 96.50 86 PRO A C 1
ATOM 670 O O . PRO A 1 86 ? -8.441 -9.740 4.691 1.00 96.50 86 PRO A O 1
ATOM 673 N N . TYR A 1 87 ? -6.637 -10.937 5.285 1.00 97.50 87 TYR A N 1
ATOM 674 C CA . TYR A 1 87 ? -5.762 -9.809 5.573 1.00 97.50 87 TYR A CA 1
ATOM 675 C C . TYR A 1 87 ? -4.495 -9.885 4.728 1.00 97.50 87 TYR A C 1
ATOM 677 O O . TYR A 1 87 ? -3.990 -10.971 4.424 1.00 97.50 87 TYR A O 1
ATOM 685 N N . VAL A 1 88 ? -3.980 -8.712 4.367 1.00 96.81 88 VAL A N 1
ATOM 686 C CA . VAL A 1 88 ? -2.745 -8.546 3.598 1.00 96.81 88 VAL A CA 1
ATOM 687 C C . VAL A 1 88 ? -1.814 -7.573 4.304 1.00 96.81 88 VAL A C 1
ATOM 689 O O . VAL A 1 88 ? -2.258 -6.540 4.799 1.00 96.81 88 VAL A O 1
ATOM 692 N N . LEU A 1 89 ? -0.518 -7.888 4.312 1.00 96.06 89 LEU A N 1
ATOM 693 C CA . LEU A 1 89 ? 0.546 -6.953 4.663 1.00 96.06 89 LEU A CA 1
ATOM 694 C C . LEU A 1 89 ? 1.152 -6.408 3.368 1.00 96.06 89 LEU A C 1
ATOM 696 O O . LEU A 1 89 ? 1.744 -7.155 2.589 1.00 96.06 89 LEU A O 1
ATOM 700 N N . VAL A 1 90 ? 1.023 -5.105 3.144 1.00 95.12 90 VAL A N 1
ATOM 701 C CA . VAL A 1 90 ? 1.640 -4.423 2.005 1.00 95.12 90 VAL A CA 1
ATOM 702 C C . VAL A 1 90 ? 2.963 -3.819 2.455 1.00 95.12 90 VAL A C 1
ATOM 704 O O . VAL A 1 90 ? 2.995 -3.019 3.387 1.00 95.12 90 VAL A O 1
ATOM 707 N N . LEU A 1 91 ? 4.056 -4.185 1.780 1.00 93.25 91 LEU A N 1
ATOM 708 C CA . LEU A 1 91 ? 5.396 -3.639 2.005 1.00 93.25 91 LEU A CA 1
ATOM 709 C C . LEU A 1 91 ? 5.946 -3.049 0.706 1.00 93.25 91 LEU A C 1
ATOM 711 O O . LEU A 1 91 ? 5.892 -3.682 -0.350 1.00 93.25 91 LEU A O 1
ATOM 715 N N . GLN A 1 92 ? 6.507 -1.845 0.791 1.00 87.62 92 GLN A N 1
ATOM 716 C CA . GLN A 1 92 ? 7.259 -1.243 -0.308 1.00 87.62 92 GLN A CA 1
ATOM 717 C C . GLN A 1 92 ? 8.723 -1.696 -0.239 1.00 87.62 92 GLN A C 1
ATOM 719 O O . GLN A 1 92 ? 9.277 -1.873 0.846 1.00 87.62 92 GLN A O 1
ATOM 724 N N . HIS A 1 93 ? 9.363 -1.871 -1.395 1.00 86.62 93 HIS A N 1
ATOM 725 C CA . HIS A 1 93 ? 10.741 -2.370 -1.490 1.00 86.62 93 HIS A CA 1
ATOM 726 C C . HIS A 1 93 ? 11.778 -1.446 -0.823 1.00 86.62 93 HIS A C 1
ATOM 728 O O . HIS A 1 93 ? 12.821 -1.911 -0.379 1.00 86.62 93 HIS A O 1
ATOM 734 N N . ASP A 1 94 ? 11.490 -0.148 -0.734 1.00 85.94 94 ASP A N 1
ATOM 735 C CA . ASP A 1 94 ? 12.322 0.884 -0.108 1.00 85.94 94 ASP A CA 1
ATOM 736 C C . ASP A 1 94 ? 11.975 1.128 1.373 1.00 85.94 94 ASP A C 1
ATOM 738 O O . ASP A 1 94 ? 12.616 1.944 2.039 1.00 85.94 94 ASP A O 1
ATOM 742 N N . ARG A 1 95 ? 10.974 0.417 1.915 1.00 84.19 95 ARG A N 1
ATOM 743 C CA . ARG A 1 95 ? 10.508 0.552 3.305 1.00 84.19 95 ARG A CA 1
ATOM 744 C C . ARG A 1 95 ? 10.385 -0.807 4.003 1.00 84.19 95 ARG A C 1
ATOM 746 O O . ARG A 1 95 ? 9.276 -1.210 4.362 1.00 84.19 95 ARG A O 1
ATOM 753 N N . PRO A 1 96 ? 11.505 -1.518 4.224 1.00 83.12 96 PRO A N 1
ATOM 754 C CA . PRO A 1 96 ? 11.480 -2.761 4.981 1.00 83.12 96 PRO A CA 1
ATOM 755 C C . PRO A 1 96 ? 11.100 -2.512 6.448 1.00 83.12 96 PRO A C 1
ATOM 757 O O . PRO A 1 96 ? 11.398 -1.460 7.023 1.00 83.12 96 PRO A O 1
ATOM 760 N N . ALA A 1 97 ? 10.478 -3.507 7.080 1.00 83.81 97 ALA A N 1
ATOM 761 C CA . ALA A 1 97 ? 10.239 -3.496 8.518 1.00 83.81 97 ALA A CA 1
ATOM 762 C C . ALA A 1 97 ? 11.572 -3.693 9.263 1.00 83.81 97 ALA A C 1
ATOM 764 O O . ALA A 1 97 ? 12.108 -4.793 9.323 1.00 83.81 97 ALA A O 1
ATOM 765 N N . ILE A 1 98 ? 12.126 -2.610 9.814 1.00 85.19 98 ILE A N 1
ATOM 766 C CA . ILE A 1 98 ? 13.403 -2.639 10.558 1.00 85.19 98 ILE A CA 1
ATOM 767 C C . ILE A 1 98 ? 13.209 -3.187 11.981 1.00 85.19 98 ILE A C 1
ATOM 769 O O . ILE A 1 98 ? 14.140 -3.698 12.597 1.00 85.19 98 ILE A O 1
ATOM 773 N N . ARG A 1 99 ? 11.998 -3.052 12.524 1.00 86.31 99 ARG A N 1
ATOM 774 C CA . ARG A 1 99 ? 11.626 -3.532 13.856 1.00 86.31 99 ARG A CA 1
ATOM 775 C C . ARG A 1 99 ? 10.523 -4.565 13.709 1.00 86.31 99 ARG A C 1
ATOM 777 O O . ARG A 1 99 ? 9.626 -4.378 12.886 1.00 86.31 99 ARG A O 1
ATOM 784 N N . SER A 1 100 ? 10.587 -5.616 14.518 1.00 89.06 100 SER A N 1
ATOM 785 C CA . SER A 1 100 ? 9.460 -6.526 14.674 1.00 89.06 100 SER A CA 1
ATOM 786 C C . SER A 1 100 ? 8.264 -5.774 15.256 1.00 89.06 100 SER A C 1
ATOM 788 O O . SER A 1 100 ? 8.405 -4.777 15.969 1.00 89.06 100 SER A O 1
ATOM 790 N N . PHE A 1 101 ? 7.078 -6.255 14.922 1.00 88.38 101 PHE A N 1
ATOM 791 C CA . PHE A 1 101 ? 5.825 -5.792 15.488 1.00 88.38 101 PHE A CA 1
ATOM 792 C C . PHE A 1 101 ? 4.921 -7.004 15.692 1.00 88.38 101 PHE A C 1
ATOM 794 O O . PHE A 1 101 ? 5.091 -8.030 15.029 1.00 88.38 101 PHE A O 1
ATOM 801 N N . ASP A 1 102 ? 3.979 -6.887 16.618 1.00 90.12 102 ASP A N 1
ATOM 802 C CA . ASP A 1 102 ? 3.036 -7.957 16.906 1.00 90.12 102 ASP A CA 1
ATOM 803 C C . ASP A 1 102 ? 1.876 -7.925 15.903 1.00 90.12 102 ASP A C 1
ATOM 805 O O . ASP A 1 102 ? 0.875 -7.230 16.088 1.00 90.12 102 ASP A O 1
ATOM 809 N N . ALA A 1 103 ? 2.038 -8.661 14.804 1.00 91.06 103 ALA A N 1
ATOM 810 C CA . ALA A 1 103 ? 0.994 -8.800 13.798 1.00 91.06 103 ALA A CA 1
ATOM 811 C C . ALA A 1 103 ? -0.249 -9.519 14.348 1.00 91.06 103 ALA A C 1
ATOM 813 O O . ALA A 1 103 ? -1.353 -9.200 13.917 1.00 91.06 103 ALA A O 1
ATOM 814 N N . ALA A 1 104 ? -0.095 -10.440 15.307 1.00 91.38 104 ALA A N 1
ATOM 815 C CA . ALA A 1 104 ? -1.218 -11.181 15.874 1.00 91.38 104 ALA A CA 1
ATOM 816 C C . ALA A 1 104 ? -2.130 -10.252 16.685 1.00 91.38 104 ALA A C 1
ATOM 818 O O . ALA A 1 104 ? -3.338 -10.251 16.467 1.00 91.38 104 ALA A O 1
ATOM 819 N N . SER A 1 105 ? -1.555 -9.388 17.527 1.00 90.00 105 SER A N 1
ATOM 820 C CA . SER A 1 105 ? -2.319 -8.367 18.258 1.00 90.00 105 SER A CA 1
ATOM 821 C C . SER A 1 105 ? -3.034 -7.383 17.327 1.00 90.00 105 SER A C 1
ATOM 823 O O . SER A 1 105 ? -4.167 -6.988 17.598 1.00 90.00 105 SER A O 1
ATOM 825 N N . VAL A 1 106 ? -2.411 -7.001 16.203 1.00 91.31 106 VAL A N 1
ATOM 826 C CA . VAL A 1 106 ? -3.060 -6.137 15.200 1.00 91.31 106 VAL A CA 1
ATOM 827 C C . VAL A 1 106 ? -4.251 -6.843 14.554 1.00 91.31 106 VAL A C 1
ATOM 829 O O . VAL A 1 106 ? -5.322 -6.248 14.452 1.00 91.31 106 VAL A O 1
ATOM 832 N N . LEU A 1 107 ? -4.088 -8.101 14.140 1.00 93.00 107 LEU A N 1
ATOM 833 C CA . LEU A 1 107 ? -5.173 -8.875 13.535 1.00 93.00 107 LEU A CA 1
ATOM 834 C C . LEU A 1 107 ? -6.315 -9.115 14.524 1.00 93.00 107 LEU A C 1
ATOM 836 O O . LEU A 1 107 ? -7.463 -8.896 14.156 1.00 93.00 107 LEU A O 1
ATOM 840 N N . ALA A 1 108 ? -6.015 -9.440 15.784 1.00 91.44 108 ALA A N 1
ATOM 841 C CA . ALA A 1 108 ? -7.023 -9.585 16.833 1.00 91.44 108 ALA A CA 1
ATOM 842 C C . ALA A 1 108 ? -7.851 -8.300 17.013 1.00 91.44 108 ALA A C 1
ATOM 844 O O . ALA A 1 108 ? -9.077 -8.357 17.086 1.00 91.44 108 ALA A O 1
ATOM 845 N N . ALA A 1 109 ? -7.209 -7.125 17.003 1.00 89.94 109 ALA A N 1
ATOM 846 C CA . ALA A 1 109 ? -7.914 -5.844 17.059 1.00 89.94 109 ALA A CA 1
ATOM 847 C C . ALA A 1 109 ? -8.811 -5.609 15.826 1.00 89.94 109 ALA A C 1
ATOM 849 O O . ALA A 1 109 ? -9.937 -5.126 15.956 1.00 89.94 109 ALA A O 1
ATOM 850 N N . MET A 1 110 ? -8.336 -5.968 14.627 1.00 92.31 110 MET A N 1
ATOM 851 C CA . MET A 1 110 ? -9.126 -5.872 13.392 1.00 92.31 110 MET A CA 1
ATOM 852 C C . MET A 1 110 ? -10.323 -6.832 13.394 1.00 92.31 110 MET A C 1
ATOM 854 O O . MET A 1 110 ? -11.411 -6.453 12.970 1.00 92.31 110 MET A O 1
ATOM 858 N N . GLU A 1 111 ? -10.142 -8.060 13.878 1.00 91.50 111 GLU A N 1
ATOM 859 C CA . GLU A 1 111 ? -11.186 -9.088 13.970 1.00 91.50 111 GLU A CA 1
ATOM 860 C C . GLU A 1 111 ? -12.229 -8.773 15.040 1.00 91.50 111 GLU A C 1
ATOM 862 O O . GLU A 1 111 ? -13.411 -9.052 14.847 1.00 91.50 111 GLU A O 1
ATOM 867 N N . ALA A 1 112 ? -11.820 -8.153 16.147 1.00 89.38 112 ALA A N 1
ATOM 868 C CA . ALA A 1 112 ? -12.721 -7.782 17.229 1.00 89.38 112 ALA A CA 1
ATOM 869 C C . ALA A 1 112 ? -13.521 -6.500 16.939 1.00 89.38 112 ALA A C 1
ATOM 871 O O . ALA A 1 112 ? -14.495 -6.189 17.625 1.00 89.38 112 ALA A O 1
ATOM 872 N N . SER A 1 113 ? -13.126 -5.719 15.933 1.00 88.31 113 SER A N 1
ATOM 873 C CA . SER A 1 113 ? -13.847 -4.518 15.494 1.00 88.31 113 SER A CA 1
ATOM 874 C C . SER A 1 113 ? -13.871 -4.413 13.968 1.00 88.31 113 SER A C 1
ATOM 876 O O . SER A 1 113 ? -13.425 -3.405 13.409 1.00 88.31 113 SER A O 1
ATOM 878 N N . PRO A 1 114 ? -14.428 -5.421 13.271 1.00 89.50 114 PRO A N 1
ATOM 879 C CA . PRO A 1 114 ? -14.281 -5.551 11.831 1.00 89.50 114 PRO A CA 1
ATOM 880 C C . PRO A 1 114 ? -14.949 -4.395 11.101 1.00 89.50 114 PRO A C 1
ATOM 882 O O . PRO A 1 114 ? -14.441 -3.984 10.071 1.00 89.50 114 PRO A O 1
ATOM 885 N N . GLU A 1 115 ? -16.029 -3.819 11.627 1.00 88.25 115 GLU A N 1
ATOM 886 C CA . GLU A 1 115 ? -16.727 -2.690 10.999 1.00 88.25 115 GLU A CA 1
ATOM 887 C C . GLU A 1 115 ? -16.006 -1.346 11.161 1.00 88.25 115 GLU A C 1
ATOM 889 O O . GLU A 1 115 ? -16.236 -0.439 10.368 1.00 88.25 115 GLU A O 1
ATOM 894 N N . GLN A 1 116 ? -15.096 -1.226 12.132 1.00 86.06 116 GLN A N 1
ATOM 895 C CA . GLN A 1 116 ? -14.382 0.024 12.423 1.00 86.06 116 GLN A CA 1
ATOM 896 C C . GLN A 1 116 ? -12.919 -0.014 11.966 1.00 86.06 116 GLN A C 1
ATOM 898 O O . GLN A 1 116 ? -12.374 1.003 11.543 1.00 86.06 116 GLN A O 1
ATOM 903 N N . VAL A 1 117 ? -12.270 -1.182 12.023 1.00 91.31 117 VAL A N 1
ATOM 904 C CA . VAL A 1 117 ? -10.831 -1.325 11.776 1.00 91.31 117 VAL A CA 1
ATOM 905 C C . VAL A 1 117 ? -10.586 -2.217 10.563 1.00 91.31 117 VAL A C 1
ATOM 907 O O . VAL A 1 117 ? -10.310 -3.410 10.663 1.00 91.31 117 VAL A O 1
ATOM 910 N N . LYS A 1 118 ? -10.662 -1.611 9.375 1.00 94.50 118 LYS A N 1
ATOM 911 C CA . LYS A 1 118 ? -10.377 -2.287 8.097 1.00 94.50 118 LYS A CA 1
ATOM 912 C C . LYS A 1 118 ? -8.919 -2.125 7.635 1.00 94.50 118 LYS A C 1
ATOM 914 O O . LYS A 1 118 ? -8.468 -2.883 6.780 1.00 94.50 118 LYS A O 1
ATOM 919 N N . TYR A 1 119 ? -8.187 -1.158 8.193 1.00 95.44 119 TYR A N 1
ATOM 920 C CA . TYR A 1 119 ? -6.836 -0.766 7.784 1.00 95.44 119 TYR A CA 1
ATOM 921 C C . TYR A 1 119 ? -6.010 -0.307 8.994 1.00 95.44 119 TYR A C 1
ATOM 923 O O . TYR A 1 119 ? -6.473 0.513 9.786 1.00 95.44 119 TYR A O 1
ATOM 931 N N . VA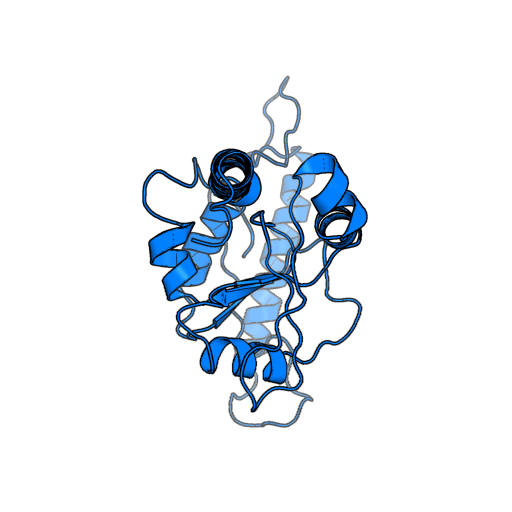L A 1 120 ? -4.775 -0.801 9.113 1.00 94.38 120 VAL A N 1
ATOM 932 C CA . VAL A 1 120 ? -3.816 -0.426 10.160 1.00 94.38 120 VAL A CA 1
ATOM 933 C C . VAL A 1 120 ? -2.463 -0.115 9.524 1.00 94.38 120 VAL A C 1
ATOM 935 O O . VAL A 1 120 ? -1.763 -0.998 9.028 1.00 94.38 120 VAL A O 1
ATOM 938 N N . GLY A 1 121 ? -2.076 1.161 9.550 1.00 93.25 121 GLY A N 1
ATOM 939 C CA . GLY A 1 121 ? -0.769 1.606 9.072 1.00 93.25 121 GLY A CA 1
ATOM 940 C C . GLY A 1 121 ? 0.344 1.310 10.076 1.00 93.25 121 GLY A C 1
ATOM 941 O O . GLY A 1 121 ? 0.208 1.612 11.262 1.00 93.25 121 GLY A O 1
ATOM 942 N N . LEU A 1 122 ? 1.479 0.791 9.601 1.00 91.06 122 LEU A N 1
ATOM 943 C CA . LEU A 1 122 ? 2.703 0.749 10.395 1.00 91.06 122 LEU A CA 1
ATOM 944 C C . LEU A 1 122 ? 3.347 2.145 10.371 1.00 91.06 122 LEU A C 1
ATOM 946 O O . LEU A 1 122 ? 3.648 2.672 9.294 1.00 91.06 122 LEU A O 1
ATOM 950 N N . PRO A 1 123 ? 3.538 2.784 11.536 1.00 87.12 123 PRO A N 1
ATOM 951 C CA . PRO A 1 123 ? 3.865 4.198 11.591 1.00 87.12 123 PRO A CA 1
ATOM 952 C C . PRO A 1 123 ? 5.240 4.510 10.993 1.00 87.12 123 PRO A C 1
ATOM 954 O O . PRO A 1 123 ? 6.254 3.891 11.313 1.00 87.12 123 PRO A O 1
ATOM 957 N N . THR A 1 124 ? 5.285 5.563 10.181 1.00 87.19 124 THR A N 1
ATOM 958 C CA . THR A 1 124 ? 6.518 6.229 9.756 1.00 87.19 124 THR A CA 1
ATOM 959 C C . THR A 1 124 ? 6.716 7.505 10.575 1.00 87.19 124 THR A C 1
ATOM 961 O O . THR A 1 124 ? 5.778 8.022 11.181 1.00 87.19 124 THR A O 1
ATOM 964 N N . LYS A 1 125 ? 7.926 8.084 10.562 1.00 86.06 125 LYS A N 1
ATOM 965 C CA . LYS A 1 125 ? 8.160 9.400 11.193 1.00 86.06 125 LYS A CA 1
ATOM 966 C C . LYS A 1 125 ? 7.181 10.463 10.672 1.00 86.06 125 LYS A C 1
ATOM 968 O O . LYS A 1 125 ? 6.688 11.277 11.445 1.00 86.06 125 LYS A O 1
ATOM 973 N N . SER A 1 126 ? 6.885 10.427 9.372 1.00 84.50 126 SER A N 1
ATOM 974 C CA . SER A 1 126 ? 5.981 11.371 8.714 1.00 84.50 126 SER A CA 1
ATOM 975 C C . SER A 1 126 ? 4.519 11.153 9.097 1.00 84.50 126 SER A C 1
ATOM 977 O O . SER A 1 126 ? 3.820 12.132 9.349 1.00 84.50 126 SER A O 1
ATOM 979 N N . SER A 1 127 ? 4.051 9.900 9.171 1.00 86.44 127 SER A N 1
ATOM 980 C CA . SER A 1 127 ? 2.671 9.629 9.590 1.00 86.44 127 SER A CA 1
ATOM 981 C C . SER A 1 127 ? 2.470 9.996 11.061 1.00 86.44 127 SER A C 1
ATOM 983 O O . SER A 1 127 ? 1.520 10.705 11.365 1.00 86.44 127 SER A O 1
ATOM 985 N N . LEU A 1 128 ? 3.420 9.660 11.945 1.00 86.25 128 LEU A N 1
ATOM 986 C CA . LEU A 1 128 ? 3.369 10.036 13.365 1.00 86.25 128 LEU A CA 1
ATOM 987 C C . LEU A 1 128 ? 3.308 11.551 13.579 1.00 86.25 128 LEU A C 1
ATOM 989 O O . LEU A 1 128 ? 2.540 12.021 14.413 1.00 86.25 128 LEU A O 1
ATOM 993 N N . ALA A 1 129 ? 4.085 12.323 12.813 1.00 85.69 129 ALA A N 1
ATOM 994 C CA . ALA A 1 129 ? 4.051 13.781 12.892 1.00 85.69 129 ALA A CA 1
ATOM 995 C C . ALA A 1 129 ? 2.683 14.358 12.484 1.00 85.69 129 ALA A C 1
ATOM 997 O O . ALA A 1 129 ? 2.238 15.346 13.063 1.00 85.69 129 ALA A O 1
ATOM 998 N N . ARG A 1 130 ? 2.002 13.734 11.513 1.00 83.44 130 ARG A N 1
ATOM 999 C CA . ARG A 1 130 ? 0.679 14.161 11.026 1.00 83.44 130 ARG A CA 1
ATOM 1000 C C . ARG A 1 130 ? -0.480 13.663 11.888 1.00 83.44 130 ARG A C 1
ATOM 1002 O O . ARG A 1 130 ? -1.544 14.266 11.863 1.00 83.44 130 ARG A O 1
ATOM 1009 N N . THR A 1 131 ? -0.284 12.596 12.655 1.00 81.81 131 THR A N 1
ATOM 1010 C CA . THR A 1 131 ? -1.295 12.043 13.569 1.00 81.81 131 THR A CA 1
ATOM 1011 C C . THR A 1 131 ? -1.068 12.466 15.019 1.00 81.81 131 THR A C 1
ATOM 1013 O O . THR A 1 131 ? -1.746 11.963 15.910 1.00 81.81 131 THR A O 1
ATOM 1016 N N . GLY A 1 132 ? -0.079 13.321 15.290 1.00 83.00 132 GLY A N 1
ATOM 1017 C CA . GLY A 1 132 ? 0.211 13.835 16.626 1.00 83.00 132 GLY A CA 1
ATOM 1018 C C . GLY A 1 132 ? -0.832 14.851 17.089 1.00 83.00 132 GLY A C 1
ATOM 1019 O O . GLY A 1 132 ? -1.330 15.640 16.288 1.00 83.00 132 GLY A O 1
ATOM 1020 N N . ASP A 1 133 ? -1.123 14.867 18.389 1.00 82.88 133 ASP A N 1
ATOM 1021 C CA . ASP A 1 133 ? -2.212 15.665 18.975 1.00 82.88 133 ASP A CA 1
ATOM 1022 C C . ASP A 1 133 ? -2.042 17.163 18.677 1.00 82.88 133 ASP A C 1
ATOM 1024 O O . ASP A 1 133 ? -3.009 17.857 18.374 1.00 82.88 133 ASP A O 1
ATOM 1028 N N . SER A 1 134 ? -0.797 17.653 18.674 1.00 82.75 134 SER A N 1
ATOM 1029 C CA . SER A 1 134 ? -0.474 19.041 18.332 1.00 82.75 134 SER A CA 1
ATOM 1030 C C . SER A 1 134 ? -0.811 19.387 16.880 1.00 82.75 134 SER A C 1
ATOM 1032 O O . SER A 1 134 ? -1.365 20.455 16.620 1.00 82.75 134 SER A O 1
ATOM 1034 N N . HIS A 1 135 ? -0.512 18.500 15.928 1.00 82.88 135 HIS A N 1
ATOM 1035 C CA . HIS A 1 135 ? -0.840 18.704 14.517 1.00 82.88 135 HIS A CA 1
ATOM 1036 C C . HIS A 1 135 ? -2.349 18.628 14.285 1.00 82.88 135 HIS A C 1
ATOM 1038 O O . HIS A 1 135 ? -2.906 19.469 13.586 1.00 82.88 135 HIS A O 1
ATOM 1044 N N . LEU A 1 136 ? -3.026 17.656 14.899 1.00 83.38 136 LEU A N 1
ATOM 1045 C CA . LEU A 1 136 ? -4.474 17.496 14.777 1.00 83.38 136 LEU A CA 1
ATOM 1046 C C . LEU A 1 136 ? -5.231 18.691 15.364 1.00 83.38 136 LEU A C 1
ATOM 1048 O O . LEU A 1 136 ? -6.104 19.248 14.700 1.00 83.38 136 LEU A O 1
ATOM 1052 N N . ALA A 1 137 ? -4.825 19.169 16.539 1.00 82.62 137 ALA A N 1
ATOM 1053 C CA . ALA A 1 137 ? -5.416 20.352 17.146 1.00 82.62 137 ALA A CA 1
ATOM 1054 C C . ALA A 1 137 ? -5.151 21.622 16.320 1.00 82.62 137 ALA A C 1
ATOM 1056 O O . ALA A 1 137 ? -6.073 22.394 16.081 1.00 82.62 137 ALA A O 1
ATOM 1057 N N . SER A 1 138 ? -3.915 21.836 15.854 1.00 81.44 138 SER A N 1
ATOM 1058 C CA . SER A 1 138 ? -3.542 23.081 15.163 1.00 81.44 138 SER A CA 1
ATOM 1059 C C . SER A 1 138 ? -3.985 23.151 13.701 1.00 81.44 138 SER A C 1
ATOM 1061 O O . SER A 1 138 ? -4.342 24.223 13.223 1.00 81.44 138 SER A O 1
ATOM 1063 N N . CYS A 1 139 ? -3.946 22.038 12.966 1.00 76.31 139 CYS A N 1
ATOM 1064 C CA . CYS A 1 139 ? -4.250 22.025 11.534 1.00 76.31 139 CYS A CA 1
ATOM 1065 C C . CYS A 1 139 ? -5.687 21.594 11.223 1.00 76.31 139 CYS A C 1
ATOM 1067 O O . CYS A 1 139 ? -6.180 21.904 10.139 1.00 76.31 139 CYS A O 1
ATOM 1069 N N . TRP A 1 140 ? -6.343 20.878 12.141 1.00 74.81 140 TRP A N 1
ATOM 1070 C CA . TRP A 1 140 ? -7.651 20.261 11.899 1.00 74.81 140 TRP A CA 1
ATOM 1071 C C . TRP A 1 140 ? -8.686 20.616 12.961 1.00 74.81 140 TRP A C 1
ATOM 1073 O O . TRP A 1 140 ? -9.865 20.382 12.730 1.00 74.81 140 TRP A O 1
ATOM 1083 N N . HIS A 1 141 ? -8.271 21.191 14.097 1.00 76.44 141 HIS A N 1
ATOM 1084 C CA . HIS A 1 141 ? -9.123 21.410 15.272 1.00 76.44 141 HIS A CA 1
ATOM 1085 C C . HIS A 1 141 ? -9.786 20.111 15.764 1.00 76.44 141 HIS A C 1
ATOM 1087 O O . HIS A 1 141 ? -10.875 20.120 16.331 1.00 76.44 141 HIS A O 1
ATOM 1093 N N . ILE A 1 142 ? -9.104 18.981 15.550 1.00 80.88 142 ILE A N 1
ATOM 1094 C CA . ILE A 1 142 ? -9.554 17.642 15.928 1.00 80.88 142 ILE A CA 1
ATOM 1095 C C . ILE A 1 142 ? -8.763 17.179 17.150 1.00 80.88 142 ILE A C 1
ATOM 1097 O O . ILE A 1 142 ? -7.536 17.274 17.185 1.00 80.88 142 ILE A O 1
ATOM 1101 N N . GLN A 1 143 ? -9.465 16.604 18.125 1.00 73.50 143 GLN A N 1
ATOM 1102 C CA . GLN A 1 143 ? -8.863 15.842 19.216 1.00 73.50 143 GLN A CA 1
ATOM 1103 C C . GLN A 1 143 ? -9.200 14.362 19.035 1.00 73.50 143 GLN A C 1
ATOM 1105 O O . GLN A 1 143 ? -10.332 13.939 19.269 1.00 73.50 143 GLN A O 1
ATOM 1110 N N . THR A 1 144 ? -8.224 13.574 18.582 1.00 70.25 144 THR A N 1
ATOM 1111 C CA . THR A 1 144 ? -8.365 12.115 18.510 1.00 70.25 144 THR A CA 1
ATOM 1112 C C . THR A 1 144 ? -7.954 11.485 19.825 1.00 70.25 144 THR A C 1
ATOM 1114 O O . THR A 1 144 ? -6.860 11.753 20.323 1.00 70.25 144 THR A O 1
ATOM 1117 N N . GLU A 1 145 ? -8.774 10.579 20.333 1.00 68.00 145 GLU A N 1
ATOM 1118 C CA . GLU A 1 145 ? -8.380 9.709 21.431 1.00 68.00 145 GLU A CA 1
ATOM 1119 C C . GLU A 1 145 ? -7.663 8.476 20.878 1.00 68.00 145 GLU A C 1
ATOM 1121 O O . GLU A 1 145 ? -7.936 8.009 19.769 1.00 68.00 145 GLU A O 1
ATOM 1126 N N . VAL A 1 146 ? -6.711 7.960 21.653 1.00 68.00 146 VAL A N 1
ATOM 1127 C CA . VAL A 1 146 ? -6.189 6.616 21.419 1.00 68.00 146 VAL A CA 1
ATOM 1128 C C . VAL A 1 146 ? -7.276 5.650 21.869 1.00 68.00 146 VAL A C 1
ATOM 1130 O O . VAL A 1 146 ? -7.615 5.600 23.051 1.00 68.00 146 VAL A O 1
ATOM 1133 N N . VAL A 1 147 ? -7.839 4.913 20.920 1.00 69.06 147 VAL A N 1
ATOM 1134 C CA . VAL A 1 147 ? -8.932 3.983 21.173 1.00 69.06 147 VAL A CA 1
ATOM 1135 C C . VAL A 1 147 ? -8.327 2.624 21.498 1.00 69.06 147 VAL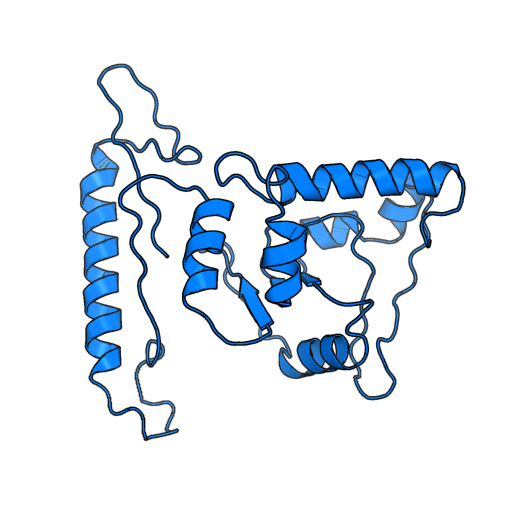 A C 1
ATOM 1137 O O . VAL A 1 147 ? -7.531 2.080 20.726 1.00 69.06 147 VAL A O 1
ATOM 1140 N N . LYS A 1 148 ? -8.700 2.066 22.651 1.00 64.44 148 LYS A N 1
ATOM 1141 C CA . LYS A 1 148 ? -8.509 0.636 22.900 1.00 64.44 148 LYS A CA 1
ATOM 1142 C C . LYS A 1 148 ? -9.518 -0.117 22.049 1.00 64.44 148 LYS A C 1
ATOM 1144 O O . LYS A 1 148 ? -10.721 0.071 22.220 1.00 64.44 148 LYS A O 1
ATOM 1149 N N . VAL A 1 149 ? -9.028 -0.922 21.118 1.00 64.31 149 VAL A N 1
ATOM 1150 C CA . VAL A 1 149 ? -9.891 -1.676 20.214 1.00 64.31 149 VAL A CA 1
ATOM 1151 C C . VAL A 1 149 ? -10.111 -3.060 20.806 1.00 64.31 149 VAL A C 1
ATOM 1153 O O . VAL A 1 149 ? -9.195 -3.874 20.828 1.00 64.31 149 VAL A O 1
ATOM 1156 N N . ALA A 1 150 ? -11.343 -3.270 21.281 1.00 55.62 150 ALA A N 1
ATOM 1157 C CA . ALA A 1 150 ? -11.854 -4.463 21.959 1.00 55.62 150 ALA A CA 1
ATOM 1158 C C . ALA A 1 150 ? -11.090 -4.904 23.228 1.00 55.62 150 ALA A C 1
ATOM 1160 O O . ALA A 1 150 ? -9.900 -4.671 23.393 1.00 55.62 150 ALA A O 1
ATOM 1161 N N . ALA A 1 151 ? -11.802 -5.537 24.165 1.00 51.72 151 ALA A N 1
ATOM 1162 C CA . ALA A 1 151 ? -11.265 -5.914 25.478 1.00 51.72 151 ALA A CA 1
ATOM 1163 C C . ALA A 1 151 ? -10.188 -7.017 25.423 1.00 51.72 151 ALA A C 1
ATOM 1165 O O . ALA A 1 151 ? -9.409 -7.139 26.366 1.00 51.72 151 ALA A O 1
ATOM 1166 N N . ASP A 1 152 ? -10.136 -7.779 24.326 1.00 57.75 152 ASP A N 1
ATOM 1167 C CA . ASP A 1 152 ? -9.304 -8.982 24.195 1.00 57.75 152 ASP A CA 1
ATOM 1168 C C . ASP A 1 152 ? -7.937 -8.721 23.536 1.00 57.75 152 ASP A C 1
ATOM 1170 O O . ASP A 1 152 ? -7.116 -9.633 23.444 1.00 57.75 152 ASP A O 1
ATOM 1174 N N . SER A 1 153 ? -7.665 -7.487 23.087 1.00 64.19 153 SER A N 1
ATOM 1175 C CA . SER A 1 153 ? -6.351 -7.087 22.574 1.00 64.19 153 SER A CA 1
ATOM 1176 C C . SER A 1 153 ? -5.770 -5.940 23.405 1.00 64.19 153 SER A C 1
ATOM 1178 O O . SER A 1 153 ? -6.443 -4.948 23.679 1.00 64.19 153 SER A O 1
ATOM 1180 N N . ASP A 1 154 ? -4.486 -6.028 23.763 1.00 72.38 154 ASP A N 1
ATOM 1181 C CA . ASP A 1 154 ? -3.750 -4.911 24.380 1.00 72.38 154 ASP A CA 1
ATOM 1182 C C . ASP A 1 154 ? -3.357 -3.830 23.348 1.00 72.38 154 ASP A C 1
ATOM 1184 O O . ASP A 1 154 ? -2.633 -2.874 23.654 1.00 72.38 154 ASP A O 1
ATOM 1188 N N . ALA A 1 155 ? -3.833 -3.958 22.105 1.00 77.31 155 ALA A N 1
ATOM 1189 C CA . ALA A 1 155 ? -3.534 -3.024 21.040 1.00 77.31 155 ALA A CA 1
ATOM 1190 C C . ALA A 1 155 ? -4.259 -1.690 21.264 1.00 77.31 155 ALA A C 1
ATOM 1192 O O . ALA A 1 155 ? -5.469 -1.597 21.478 1.00 77.31 155 ALA A O 1
ATOM 1193 N N . THR A 1 156 ? -3.486 -0.616 21.158 1.00 82.88 156 THR A N 1
ATOM 1194 C CA . THR A 1 156 ? -4.000 0.749 21.158 1.00 82.88 156 THR A CA 1
ATOM 1195 C C . THR A 1 156 ? -3.882 1.308 19.754 1.00 82.88 156 THR A C 1
ATOM 1197 O O . THR A 1 156 ? -2.795 1.331 19.176 1.00 82.88 156 THR A O 1
ATOM 1200 N N . LEU A 1 157 ? -5.006 1.744 19.189 1.00 85.06 157 LEU A N 1
ATOM 1201 C CA . LEU A 1 157 ? -5.040 2.313 17.848 1.00 85.06 157 LEU A CA 1
ATOM 1202 C C . LEU A 1 157 ? -5.363 3.800 17.913 1.00 85.06 157 LEU A C 1
ATOM 1204 O O . LEU A 1 157 ? -6.091 4.283 18.780 1.00 85.06 157 LEU A O 1
ATOM 1208 N N . ARG A 1 158 ? -4.808 4.542 16.959 1.00 85.00 158 ARG A N 1
ATOM 1209 C CA . ARG A 1 158 ? -5.151 5.941 16.730 1.00 85.00 158 ARG A CA 1
ATOM 1210 C C . ARG A 1 158 ? -5.869 6.051 15.387 1.00 85.00 158 ARG A C 1
ATOM 1212 O O . ARG A 1 158 ? -5.348 5.507 14.410 1.00 85.00 158 ARG A O 1
ATOM 1219 N N . PRO A 1 159 ? -7.013 6.754 15.315 1.00 84.31 159 PRO A N 1
ATOM 1220 C CA . PRO A 1 159 ? -7.683 7.001 14.048 1.00 84.31 159 PRO A CA 1
ATOM 1221 C C . PRO A 1 159 ? -6.741 7.653 13.033 1.00 84.31 159 PRO A C 1
ATOM 1223 O O . PRO A 1 159 ? -6.042 8.622 13.342 1.00 84.31 159 PRO A O 1
ATOM 1226 N N . LEU A 1 160 ? -6.729 7.118 11.815 1.00 86.38 160 LEU A N 1
ATOM 1227 C CA . LEU A 1 160 ? -5.988 7.687 10.699 1.00 86.38 160 LEU A CA 1
ATOM 1228 C C . LEU A 1 160 ? -6.928 8.541 9.855 1.00 86.38 160 LEU A C 1
ATOM 1230 O O . LEU A 1 160 ? -7.900 8.046 9.297 1.00 86.38 160 LEU A O 1
ATOM 1234 N N . LEU A 1 161 ? -6.604 9.827 9.743 1.00 86.75 161 LEU A N 1
ATOM 1235 C CA . LEU A 1 161 ? -7.390 10.810 8.988 1.00 86.75 161 LEU A CA 1
ATOM 1236 C C . LEU A 1 161 ? -6.952 10.923 7.518 1.00 86.75 161 LEU A C 1
ATOM 1238 O O . LEU A 1 161 ? -7.272 11.882 6.821 1.00 86.75 161 LEU A O 1
ATOM 1242 N N . PHE A 1 162 ? -6.115 9.990 7.078 1.00 90.56 162 PHE A N 1
ATOM 1243 C CA . PHE A 1 162 ? -5.482 9.997 5.773 1.00 90.56 162 PHE A CA 1
ATOM 1244 C C . PHE A 1 162 ? -5.052 8.575 5.422 1.00 90.56 162 PHE A C 1
ATOM 1246 O O . PHE A 1 162 ? -4.539 7.850 6.281 1.00 90.56 162 PHE A O 1
ATOM 1253 N N . TRP A 1 163 ? -5.239 8.189 4.163 1.00 92.62 163 TRP A N 1
ATOM 1254 C CA . TRP A 1 163 ? -4.700 6.940 3.642 1.00 92.62 163 TRP A CA 1
ATOM 1255 C C . TRP A 1 163 ? -3.213 7.104 3.327 1.00 92.62 163 TRP A C 1
ATOM 1257 O O . TRP A 1 163 ? -2.851 7.968 2.534 1.00 92.62 163 TRP A O 1
ATOM 1267 N N . TYR A 1 164 ? -2.363 6.257 3.904 1.00 91.75 164 TYR A N 1
ATOM 1268 C CA . TYR A 1 164 ? -0.922 6.264 3.646 1.00 91.75 164 TYR A CA 1
ATOM 1269 C C . TYR A 1 164 ? -0.523 5.025 2.848 1.00 91.75 164 TYR A C 1
ATOM 1271 O O . TYR A 1 164 ? -0.780 3.908 3.281 1.00 91.75 164 TYR A O 1
ATOM 1279 N N . ASP A 1 165 ? 0.223 5.186 1.760 1.00 89.12 165 ASP A N 1
ATOM 1280 C CA . ASP A 1 165 ? 0.772 4.050 1.003 1.00 89.12 165 ASP A CA 1
ATOM 1281 C C . ASP A 1 165 ? 2.095 3.526 1.591 1.00 89.12 165 ASP A C 1
ATOM 1283 O O . ASP A 1 165 ? 2.919 2.926 0.899 1.00 89.12 165 ASP A O 1
ATOM 1287 N N . SER A 1 166 ? 2.307 3.740 2.894 1.00 90.81 166 SER A N 1
ATOM 1288 C CA . SER A 1 166 ? 3.393 3.135 3.669 1.00 90.81 166 SER A CA 1
ATOM 1289 C C . SER A 1 166 ? 3.106 1.665 3.988 1.00 90.81 166 SER A C 1
ATOM 1291 O O . SER A 1 166 ? 2.066 1.140 3.615 1.00 90.81 166 SER A O 1
ATOM 1293 N N . ALA A 1 167 ? 4.001 0.987 4.712 1.00 93.81 167 ALA A N 1
ATOM 1294 C CA . ALA A 1 167 ? 3.738 -0.371 5.181 1.00 93.81 167 ALA A CA 1
ATOM 1295 C C . ALA A 1 167 ? 2.445 -0.434 6.016 1.00 93.81 167 ALA A C 1
ATOM 1297 O O . ALA A 1 167 ? 2.252 0.399 6.904 1.00 93.81 167 ALA A O 1
ATOM 1298 N N . HIS A 1 168 ? 1.562 -1.390 5.732 1.00 95.00 168 HIS A N 1
ATOM 1299 C CA . HIS A 1 168 ? 0.262 -1.489 6.403 1.00 95.00 168 HIS A CA 1
ATOM 1300 C C . HIS A 1 168 ? -0.353 -2.884 6.308 1.00 95.00 168 HIS A C 1
ATOM 1302 O O . HIS A 1 168 ? -0.083 -3.630 5.366 1.00 95.00 168 HIS A O 1
ATOM 1308 N N . ILE A 1 169 ? -1.225 -3.194 7.267 1.00 96.12 169 ILE A N 1
ATOM 1309 C CA . ILE A 1 169 ? -2.128 -4.343 7.226 1.00 96.12 169 ILE A CA 1
ATOM 1310 C C . ILE A 1 169 ? -3.516 -3.850 6.821 1.00 96.12 169 ILE A C 1
ATOM 1312 O O . ILE A 1 169 ? -3.999 -2.841 7.331 1.00 96.12 169 ILE A O 1
ATOM 1316 N N . CYS A 1 170 ? -4.164 -4.548 5.895 1.00 97.12 170 CYS A N 1
ATOM 1317 C CA . CYS A 1 170 ? -5.503 -4.199 5.432 1.00 97.12 170 CYS A CA 1
ATOM 1318 C C . CYS A 1 170 ? -6.358 -5.453 5.256 1.00 97.12 170 CYS A C 1
ATOM 1320 O O . CYS A 1 170 ? -5.852 -6.512 4.880 1.00 97.12 170 CYS A O 1
ATOM 1322 N N . ASN A 1 171 ? -7.657 -5.323 5.508 1.00 97.12 171 ASN A N 1
ATOM 1323 C CA . ASN A 1 171 ? -8.639 -6.314 5.104 1.00 97.12 171 ASN A CA 1
ATOM 1324 C C . ASN A 1 171 ? -8.742 -6.338 3.566 1.00 97.12 171 ASN A C 1
ATOM 1326 O O . ASN A 1 171 ? -8.916 -5.299 2.923 1.00 97.12 171 ASN A O 1
ATOM 1330 N N . LEU A 1 172 ? -8.628 -7.528 2.978 1.00 96.19 172 LEU A N 1
ATOM 1331 C CA . LEU A 1 172 ? -8.586 -7.720 1.530 1.00 96.19 172 LEU A CA 1
ATOM 1332 C C . LEU A 1 172 ? -9.876 -7.237 0.856 1.00 96.19 172 LEU A C 1
ATOM 1334 O O . LEU A 1 172 ? -9.811 -6.515 -0.140 1.00 96.19 172 LEU A O 1
ATOM 1338 N N . ASP A 1 173 ? -11.036 -7.564 1.429 1.00 95.38 173 ASP A N 1
ATOM 1339 C CA . ASP A 1 173 ? -12.333 -7.153 0.886 1.00 95.38 173 ASP A CA 1
ATOM 1340 C C . ASP A 1 173 ? -12.506 -5.635 0.918 1.00 95.38 173 ASP A C 1
ATOM 1342 O O . ASP A 1 173 ? -13.010 -5.054 -0.044 1.00 95.38 173 ASP A O 1
ATOM 1346 N N . HIS A 1 174 ? -12.056 -4.966 1.982 1.00 95.56 174 HIS A N 1
ATOM 1347 C CA . HIS A 1 174 ? -12.036 -3.507 2.040 1.00 95.56 174 HIS A CA 1
ATOM 1348 C C . HIS A 1 174 ? -11.145 -2.921 0.939 1.00 95.56 174 HIS A C 1
ATOM 1350 O O . HIS A 1 174 ? -11.548 -1.991 0.236 1.00 95.56 174 HIS A O 1
ATOM 1356 N N . TYR A 1 175 ? -9.961 -3.495 0.723 1.00 93.69 175 TYR A N 1
ATOM 1357 C CA . TYR A 1 175 ? -9.069 -3.040 -0.337 1.00 93.69 175 TYR A CA 1
ATOM 1358 C C . TYR A 1 175 ? -9.722 -3.171 -1.719 1.00 93.69 175 TYR A C 1
ATOM 1360 O O . TYR A 1 175 ? -9.771 -2.213 -2.491 1.00 93.69 175 TYR A O 1
ATOM 1368 N N . VAL A 1 176 ? -10.267 -4.343 -2.033 1.00 92.19 176 VAL A N 1
ATOM 1369 C CA . VAL A 1 176 ? -10.838 -4.627 -3.354 1.00 92.19 176 VAL A CA 1
ATOM 1370 C C . VAL A 1 176 ? -12.124 -3.832 -3.592 1.00 92.19 176 VAL A C 1
ATOM 1372 O O . VAL A 1 176 ? -12.277 -3.219 -4.649 1.00 92.19 176 VAL A O 1
ATOM 1375 N N . ASN A 1 177 ? -13.035 -3.806 -2.617 1.00 92.88 177 ASN A N 1
ATOM 1376 C CA . ASN A 1 177 ? -14.390 -3.284 -2.813 1.00 92.88 177 ASN A CA 1
ATOM 1377 C C . ASN A 1 177 ? -14.529 -1.788 -2.497 1.00 92.88 177 ASN A C 1
ATOM 1379 O O . ASN A 1 177 ? -15.407 -1.127 -3.057 1.00 92.88 177 ASN A O 1
ATOM 1383 N N . PHE A 1 178 ? -13.676 -1.235 -1.628 1.00 93.19 178 PHE A N 1
ATOM 1384 C CA . PHE A 1 178 ? -13.713 0.181 -1.251 1.00 93.19 178 PHE A CA 1
ATOM 1385 C C . PHE A 1 178 ? -12.524 0.969 -1.808 1.00 93.19 178 PHE A C 1
ATOM 1387 O O . PHE A 1 178 ? -12.735 1.979 -2.485 1.00 93.19 178 PHE A O 1
ATOM 1394 N N . VAL A 1 179 ? -11.284 0.527 -1.572 1.00 92.81 179 VAL A N 1
ATOM 1395 C CA . VAL A 1 179 ? -10.087 1.286 -1.992 1.00 92.81 179 VAL A CA 1
ATOM 1396 C C . VAL A 1 179 ? -9.944 1.276 -3.515 1.00 92.81 179 VAL A C 1
ATOM 1398 O O . VAL A 1 179 ? -9.867 2.333 -4.138 1.00 92.81 179 VAL A O 1
ATOM 1401 N N . PHE A 1 180 ? -10.012 0.096 -4.135 1.00 90.75 180 PHE A N 1
ATOM 1402 C CA . PHE A 1 180 ? -9.977 -0.085 -5.591 1.00 90.75 180 PHE A CA 1
ATOM 1403 C C . PHE A 1 180 ? -11.347 -0.005 -6.263 1.00 90.75 180 PHE A C 1
ATOM 1405 O O . PHE A 1 180 ? -11.509 -0.440 -7.409 1.00 90.75 180 PHE A O 1
ATOM 1412 N N . LYS A 1 181 ? -12.332 0.613 -5.599 1.00 87.88 181 LYS A N 1
ATOM 1413 C CA . LYS A 1 181 ? -13.619 0.911 -6.225 1.00 87.88 181 LYS A CA 1
ATOM 1414 C C . LYS A 1 181 ? -13.384 1.647 -7.549 1.00 87.88 181 LYS A C 1
ATOM 1416 O O . LYS A 1 181 ? -12.612 2.608 -7.622 1.00 87.88 181 LYS A O 1
ATOM 1421 N N . LYS A 1 182 ? -14.041 1.173 -8.613 1.00 78.25 182 LYS A N 1
ATOM 1422 C CA . LYS A 1 182 ? -13.854 1.676 -9.981 1.00 78.25 182 LYS A CA 1
ATOM 1423 C C . LYS A 1 182 ? -13.938 3.207 -10.017 1.00 78.25 182 LYS A C 1
ATOM 1425 O O . LYS A 1 182 ? -14.935 3.778 -9.587 1.00 78.25 182 LYS A O 1
ATOM 1430 N N . GLY A 1 183 ? -12.905 3.841 -10.573 1.00 76.06 183 GLY A N 1
ATOM 1431 C CA . GLY A 1 183 ? -12.815 5.297 -10.728 1.00 76.06 183 GLY A CA 1
ATOM 1432 C C . GLY A 1 183 ? -12.104 6.033 -9.590 1.00 76.06 183 GLY A C 1
ATOM 1433 O O . GLY A 1 183 ? -11.778 7.199 -9.769 1.00 76.06 183 GLY A O 1
ATOM 1434 N N . ARG A 1 184 ? -11.808 5.373 -8.462 1.00 83.75 184 ARG A N 1
ATOM 1435 C CA . ARG A 1 184 ? -11.107 6.003 -7.332 1.00 83.75 184 ARG A CA 1
ATOM 1436 C C . ARG A 1 184 ? -9.596 6.093 -7.559 1.00 83.75 184 ARG A C 1
ATOM 1438 O O . ARG A 1 184 ? -9.009 7.156 -7.386 1.00 83.75 184 ARG A O 1
ATOM 1445 N N . ILE A 1 185 ? -8.973 5.009 -8.029 1.00 85.31 185 ILE A N 1
ATOM 1446 C CA . ILE A 1 185 ? -7.528 4.958 -8.303 1.00 85.31 185 ILE A CA 1
ATOM 1447 C C . ILE A 1 185 ? -7.262 5.105 -9.803 1.00 85.31 185 ILE A C 1
ATOM 1449 O O . ILE A 1 185 ? -7.648 4.253 -10.606 1.00 85.31 185 ILE A O 1
ATOM 1453 N N . HIS A 1 186 ? -6.575 6.178 -10.190 1.00 80.69 186 HIS A N 1
ATOM 1454 C CA . HIS A 1 186 ? -6.284 6.485 -11.591 1.00 80.69 186 HIS A CA 1
ATOM 1455 C C . HIS A 1 186 ? -5.056 5.719 -12.087 1.00 80.69 186 HIS A C 1
ATOM 1457 O O . HIS A 1 186 ? -3.972 5.885 -11.537 1.00 80.69 186 HIS A O 1
ATOM 1463 N N . CYS A 1 187 ? -5.210 4.920 -13.149 1.00 74.12 187 CYS A N 1
ATOM 1464 C CA . CYS A 1 187 ? -4.113 4.301 -13.914 1.00 74.12 187 CYS A CA 1
ATOM 1465 C C . CYS A 1 187 ? -3.024 3.618 -13.061 1.00 74.12 187 CYS A C 1
ATOM 1467 O O . CYS A 1 187 ? -1.844 3.688 -13.393 1.00 74.12 187 CYS A O 1
ATOM 1469 N N . GLY A 1 188 ? -3.423 2.983 -11.953 1.00 74.81 188 GLY A N 1
ATOM 1470 C CA . GLY A 1 188 ? -2.501 2.311 -11.037 1.00 74.81 188 GLY A CA 1
ATOM 1471 C C . GLY A 1 188 ? -1.591 3.240 -10.227 1.00 74.81 188 GLY A C 1
ATOM 1472 O O . GLY A 1 188 ? -0.541 2.816 -9.742 1.00 74.81 188 GLY A O 1
ATOM 1473 N N . GLY A 1 189 ? -2.013 4.493 -10.056 1.00 87.38 189 GLY A N 1
ATOM 1474 C CA . GLY A 1 189 ? -1.440 5.437 -9.107 1.00 87.38 189 GLY A CA 1
ATOM 1475 C C . GLY A 1 189 ? -1.567 4.985 -7.651 1.00 87.38 189 GLY A C 1
ATOM 1476 O O . GLY A 1 189 ? -2.041 3.891 -7.337 1.00 87.38 189 GLY A O 1
ATOM 1477 N N . PHE A 1 190 ? -1.107 5.854 -6.764 1.00 90.75 190 PHE A N 1
ATOM 1478 C CA . PHE A 1 190 ? -1.096 5.648 -5.323 1.00 90.75 190 PHE A CA 1
ATOM 1479 C C . PHE A 1 190 ? -2.493 5.930 -4.740 1.00 90.75 190 PHE A C 1
ATOM 1481 O O . PHE A 1 190 ? -3.051 7.003 -5.002 1.00 90.75 190 PHE A O 1
ATOM 1488 N N . PRO A 1 191 ? -3.104 4.998 -3.982 1.00 92.06 191 PRO A N 1
ATOM 1489 C CA . PRO A 1 191 ? -4.291 5.303 -3.185 1.00 92.06 191 PRO A CA 1
ATOM 1490 C C . PRO A 1 191 ? -4.153 6.545 -2.297 1.00 92.06 191 PRO A C 1
ATOM 1492 O O . PRO A 1 191 ? -5.112 7.301 -2.154 1.00 92.06 191 PRO A O 1
ATOM 1495 N N . GLU A 1 192 ? -2.955 6.833 -1.798 1.00 92.31 192 GLU A N 1
ATOM 1496 C CA . GLU A 1 192 ? -2.620 8.052 -1.059 1.00 92.31 192 GLU A CA 1
ATOM 1497 C C . GLU A 1 192 ? -2.901 9.342 -1.858 1.00 92.31 192 GLU A C 1
ATOM 1499 O O . GLU A 1 192 ? -3.430 10.316 -1.316 1.00 92.31 192 GLU A O 1
ATOM 1504 N N . ASP A 1 193 ? -2.621 9.338 -3.165 1.00 91.44 193 ASP A N 1
ATOM 1505 C CA . ASP A 1 193 ? -2.795 10.503 -4.048 1.00 91.44 193 ASP A CA 1
ATOM 1506 C C . ASP A 1 193 ? -4.263 10.749 -4.441 1.00 91.44 193 ASP A C 1
ATOM 1508 O O . ASP A 1 193 ? -4.586 11.774 -5.041 1.00 91.44 193 ASP A O 1
ATOM 1512 N N . SER A 1 194 ? -5.160 9.811 -4.128 1.00 91.81 194 SER A N 1
ATOM 1513 C CA . SER A 1 194 ? -6.577 9.860 -4.504 1.00 91.81 194 SER A CA 1
ATOM 1514 C C . SER A 1 194 ? -7.480 9.701 -3.286 1.00 91.81 194 SER A C 1
ATOM 1516 O O . SER A 1 194 ? -7.955 10.703 -2.757 1.00 91.81 194 SER A O 1
ATOM 1518 N N . LEU A 1 195 ? -7.657 8.473 -2.792 1.00 92.62 195 LEU A N 1
ATOM 1519 C CA . LEU A 1 195 ? -8.430 8.188 -1.582 1.00 92.62 195 LEU A CA 1
ATOM 1520 C C . LEU A 1 195 ? -7.895 8.965 -0.373 1.00 92.62 195 LEU A C 1
ATOM 1522 O O . LEU A 1 195 ? -8.682 9.505 0.395 1.00 92.62 195 LEU A O 1
ATOM 1526 N N . GLY A 1 196 ? -6.573 9.066 -0.213 1.00 92.56 196 GLY A N 1
ATOM 1527 C CA . GLY A 1 196 ? -5.985 9.848 0.877 1.00 92.56 196 GLY A CA 1
ATOM 1528 C C . GLY A 1 196 ? -6.420 11.313 0.837 1.00 92.56 196 GLY A C 1
ATOM 1529 O O . GLY A 1 196 ? -6.805 11.866 1.865 1.00 92.56 196 GLY A O 1
ATOM 1530 N N . GLN A 1 197 ? -6.431 11.927 -0.348 1.00 91.56 197 GLN A N 1
ATOM 1531 C CA . GLN A 1 197 ? -6.886 13.309 -0.535 1.00 91.56 197 GLN A CA 1
ATOM 1532 C C . GLN A 1 197 ? -8.405 13.462 -0.356 1.00 91.56 197 GLN A C 1
ATOM 1534 O O . GLN A 1 197 ? -8.834 14.453 0.232 1.00 91.56 197 GLN A O 1
ATOM 1539 N N . GLU A 1 198 ? -9.201 12.487 -0.813 1.00 91.88 198 GLU A N 1
ATOM 1540 C CA . GLU A 1 198 ? -10.660 12.414 -0.600 1.00 91.88 198 GLU A CA 1
ATOM 1541 C C . GLU A 1 198 ? -10.973 12.392 0.905 1.00 91.88 198 GLU A C 1
ATOM 1543 O O . GLU A 1 198 ? -11.597 13.320 1.415 1.00 91.88 198 GLU A O 1
ATOM 1548 N N . MET A 1 199 ? -10.404 11.428 1.641 1.00 91.19 199 MET A N 1
ATOM 1549 C CA . MET A 1 199 ? -10.540 11.320 3.102 1.00 91.19 199 MET A CA 1
ATOM 1550 C C . MET A 1 199 ? -10.143 12.616 3.805 1.00 91.19 199 MET A C 1
ATOM 1552 O O . MET A 1 199 ? -10.810 13.077 4.729 1.00 91.19 199 MET A O 1
ATOM 1556 N N . GLN A 1 200 ? -9.040 13.218 3.361 1.00 89.69 200 GLN A N 1
ATOM 1557 C CA . GLN A 1 200 ? -8.536 14.449 3.936 1.00 89.69 200 GLN A CA 1
ATOM 1558 C C . GLN A 1 200 ? -9.519 15.613 3.759 1.00 89.69 200 GLN A C 1
ATOM 1560 O O . GLN A 1 200 ? -9.708 16.400 4.687 1.00 89.69 200 GLN A O 1
ATOM 1565 N N . ALA A 1 201 ? -10.112 15.754 2.573 1.00 90.31 201 ALA A N 1
ATOM 1566 C CA . ALA A 1 201 ? -11.089 16.797 2.288 1.00 90.31 201 ALA A CA 1
ATOM 1567 C C . ALA A 1 201 ? -12.373 16.592 3.104 1.00 90.31 201 ALA A C 1
ATOM 1569 O O . ALA A 1 201 ? -12.829 17.536 3.754 1.00 90.31 201 ALA A O 1
ATOM 1570 N N . ASP A 1 202 ? -12.880 15.359 3.142 1.00 90.81 202 ASP A N 1
ATOM 1571 C CA . ASP A 1 202 ? -14.095 14.993 3.872 1.00 90.81 202 ASP A CA 1
ATOM 1572 C C . ASP A 1 202 ? -13.954 15.284 5.368 1.00 90.81 202 ASP A C 1
ATOM 1574 O O . ASP A 1 202 ? -14.811 15.930 5.972 1.00 90.81 202 ASP A O 1
ATOM 1578 N N . ILE A 1 203 ? -12.817 14.910 5.960 1.00 89.00 203 ILE A N 1
ATOM 1579 C CA . ILE A 1 203 ? -12.550 15.145 7.381 1.00 89.00 203 ILE A CA 1
ATOM 1580 C C . ILE A 1 203 ? -12.427 16.639 7.692 1.00 89.00 203 ILE A C 1
ATOM 1582 O O . ILE A 1 203 ? -12.889 17.065 8.748 1.00 89.00 203 ILE A O 1
ATOM 1586 N N . ARG A 1 204 ? -11.861 17.469 6.799 1.00 86.56 204 ARG A N 1
ATOM 1587 C CA . ARG A 1 204 ? -11.854 18.935 7.009 1.00 86.56 204 ARG A CA 1
ATOM 1588 C C . ARG A 1 204 ? -13.256 19.508 7.012 1.00 86.56 204 ARG A C 1
ATOM 1590 O O . ARG A 1 204 ? -13.553 20.342 7.864 1.00 86.56 204 ARG A O 1
ATOM 1597 N N . ALA A 1 205 ? -14.081 19.088 6.058 1.00 88.62 205 ALA A N 1
ATOM 1598 C CA . ALA A 1 205 ? -15.458 19.547 5.963 1.00 88.62 205 ALA A CA 1
ATOM 1599 C C . ALA A 1 205 ? -16.248 19.134 7.214 1.00 88.62 205 ALA A C 1
ATOM 1601 O O . ALA A 1 205 ? -16.829 19.985 7.883 1.00 88.62 205 ALA A O 1
ATOM 1602 N N . ALA A 1 206 ? -16.164 17.861 7.609 1.00 87.38 206 ALA A N 1
ATOM 1603 C CA . ALA A 1 206 ? -16.841 17.347 8.795 1.00 87.38 206 ALA A CA 1
ATOM 1604 C C . ALA A 1 206 ? -16.324 17.983 10.099 1.00 87.38 206 ALA A C 1
ATOM 1606 O O . ALA A 1 206 ? -17.108 18.265 11.004 1.00 87.38 206 ALA A O 1
ATOM 1607 N N . ALA A 1 207 ? -15.020 18.259 10.207 1.00 85.38 207 ALA A N 1
ATOM 1608 C CA . ALA A 1 207 ? -14.440 18.927 11.373 1.00 85.38 207 ALA A CA 1
ATOM 1609 C C . ALA A 1 207 ? -14.918 20.374 11.520 1.00 85.38 207 ALA A C 1
ATOM 1611 O O . ALA A 1 207 ? -15.195 20.801 12.639 1.00 85.38 207 ALA A O 1
ATOM 1612 N N . ALA A 1 208 ? -15.083 21.105 10.412 1.00 84.50 208 ALA A N 1
ATOM 1613 C CA . ALA A 1 208 ? -15.646 22.456 10.430 1.00 84.50 208 ALA A CA 1
ATOM 1614 C C . ALA A 1 208 ? -17.094 22.487 10.959 1.00 84.50 208 ALA A C 1
ATOM 1616 O O . ALA A 1 208 ? -17.523 23.494 11.518 1.00 84.50 208 ALA A O 1
ATOM 1617 N N . GLU A 1 209 ? -17.824 21.377 10.826 1.00 86.81 209 GLU A N 1
ATOM 1618 C CA . GLU A 1 209 ? -19.193 21.199 11.324 1.00 86.81 209 GLU A CA 1
ATOM 1619 C C . GLU A 1 209 ? -19.263 20.504 12.698 1.00 86.81 209 GLU A C 1
ATOM 1621 O O . GLU A 1 209 ? -20.348 20.329 13.246 1.00 86.81 209 GLU A O 1
ATOM 1626 N N . GLY A 1 210 ? -18.127 20.080 13.264 1.00 82.38 210 GLY A N 1
ATOM 1627 C CA . GLY A 1 210 ? -18.077 19.315 14.514 1.00 82.38 210 GLY A CA 1
ATOM 1628 C C . GLY A 1 210 ? -18.519 17.847 14.399 1.00 82.38 210 GLY A C 1
ATOM 1629 O O . GLY A 1 210 ? -18.672 17.187 15.424 1.00 82.38 210 GLY A O 1
ATOM 1630 N N . ARG A 1 211 ? -18.684 17.316 13.180 1.00 83.75 211 ARG A N 1
ATOM 1631 C CA . ARG A 1 211 ? -19.220 15.971 12.886 1.00 83.75 211 ARG A CA 1
ATOM 1632 C C . ARG A 1 211 ? -18.170 14.966 12.410 1.00 83.75 211 ARG A C 1
ATOM 1634 O O . ARG A 1 211 ? -18.501 13.937 11.849 1.00 83.75 211 ARG A O 1
ATOM 1641 N N . TRP A 1 212 ? -16.884 15.230 12.629 1.00 76.94 212 TRP A N 1
ATOM 1642 C CA . TRP A 1 212 ? -15.792 14.384 12.113 1.00 76.94 212 TRP A CA 1
ATOM 1643 C C . TRP A 1 212 ? -15.750 12.945 12.671 1.00 76.94 212 TRP A C 1
ATOM 1645 O O . TRP A 1 212 ? -14.964 12.140 12.179 1.00 76.94 212 TRP A O 1
ATOM 1655 N N . LYS A 1 213 ? -16.540 12.634 13.712 1.00 71.12 213 LYS A N 1
ATOM 1656 C CA . LYS A 1 213 ? -16.668 11.289 14.305 1.00 71.12 213 LYS A CA 1
ATOM 1657 C C . LYS A 1 213 ? -17.834 10.465 13.726 1.00 71.12 213 LYS A C 1
ATOM 1659 O O . LYS A 1 213 ? -17.982 9.314 14.129 1.00 71.12 213 LYS A O 1
ATOM 1664 N N . GLU A 1 214 ? -18.666 11.067 12.875 1.00 60.97 214 GLU A N 1
ATOM 1665 C CA . GLU A 1 214 ? -19.799 10.433 12.175 1.00 60.97 214 GLU A CA 1
ATOM 1666 C C . GLU A 1 214 ? -19.363 9.884 10.812 1.00 60.97 214 GLU A C 1
ATOM 1668 O O . GLU A 1 214 ? -19.865 8.800 10.440 1.00 60.97 214 GLU A O 1
#

pLDDT: mean 86.31, std 11.13, range [44.16, 97.5]